Protein AF-A0A4Y7ITR0-F1 (afdb_monomer_lite)

pLDDT: mean 83.3, std 15.05, range [38.78, 97.69]

InterPro domains:
  IPR006941 Ribonuclease CAF1 [PF04857] (6-157)
  IPR012337 Ribonuclease H-like superfamily [SSF53098] (11-168)
  IPR036397 Ribonuclease H superfamily [G3DSA:3.30.420.10] (3-196)
  IPR051181 CAF1 family poly(A)-specific ribonucleases [PTHR15092] (6-198)

Radius of gyration: 20.53 Å; chains: 1; bounding box: 55×39×69 Å

Structure (mmCIF, N/CA/C/O backbone):
data_AF-A0A4Y7ITR0-F1
#
_entry.id   AF-A0A4Y7ITR0-F1
#
loop_
_atom_site.group_PDB
_atom_site.id
_atom_site.type_symbol
_atom_site.label_atom_id
_atom_site.label_alt_id
_atom_site.label_comp_id
_atom_site.label_asym_id
_atom_site.label_entity_id
_atom_site.label_seq_id
_atom_site.pdbx_PDB_ins_code
_atom_site.Cartn_x
_atom_site.Cartn_y
_atom_site.Cartn_z
_atom_site.occupancy
_atom_site.B_iso_or_equiv
_atom_site.auth_seq_id
_atom_site.auth_comp_id
_atom_site.auth_asym_id
_atom_site.auth_atom_id
_atom_site.pdbx_PDB_model_num
ATOM 1 N N . MET A 1 1 ? -38.186 -0.505 36.484 1.00 60.34 1 MET A N 1
ATOM 2 C CA . MET A 1 1 ? -36.790 -0.061 36.726 1.00 60.34 1 MET A CA 1
ATOM 3 C C . MET A 1 1 ? -35.783 -0.808 35.841 1.00 60.34 1 MET A C 1
ATOM 5 O O . MET A 1 1 ? -35.024 -0.139 35.158 1.00 60.34 1 MET A O 1
ATOM 9 N N . LYS A 1 2 ? -35.812 -2.153 35.760 1.00 63.75 2 LYS A N 1
ATOM 10 C CA . LYS A 1 2 ? -34.962 -2.930 34.824 1.00 63.75 2 LYS A CA 1
ATOM 11 C C . LYS A 1 2 ? -35.233 -2.657 33.334 1.00 63.75 2 LYS A C 1
ATOM 13 O O . LYS A 1 2 ? -34.286 -2.525 32.575 1.00 63.75 2 LYS A O 1
ATOM 18 N N . GLU A 1 3 ? -36.496 -2.530 32.924 1.00 65.62 3 GLU A N 1
ATOM 19 C CA . GLU A 1 3 ? -36.852 -2.270 31.513 1.00 65.62 3 GLU A CA 1
ATOM 20 C C . GLU A 1 3 ? -36.369 -0.898 31.028 1.00 65.62 3 GLU A C 1
ATOM 22 O O . GLU A 1 3 ? -35.681 -0.823 30.020 1.00 65.62 3 GLU A O 1
ATOM 27 N N . VAL A 1 4 ? -36.582 0.157 31.821 1.00 70.50 4 VAL A N 1
ATOM 28 C CA . VAL A 1 4 ? -36.069 1.511 31.531 1.00 70.50 4 VAL A CA 1
ATOM 29 C C . VAL A 1 4 ? -34.538 1.523 31.408 1.00 70.50 4 VAL A C 1
ATOM 31 O O . VAL A 1 4 ? -33.996 2.169 30.519 1.00 70.50 4 VAL A O 1
ATOM 34 N N . SER A 1 5 ? -33.827 0.771 32.258 1.00 77.50 5 SER A N 1
ATOM 35 C CA . SER A 1 5 ? -32.366 0.631 32.162 1.00 77.50 5 SER A CA 1
ATOM 36 C C . SER A 1 5 ? -31.929 -0.090 30.882 1.00 77.50 5 SER A C 1
ATOM 38 O O . SER A 1 5 ? -30.917 0.278 30.290 1.00 77.50 5 SER A O 1
ATOM 40 N N . ASN A 1 6 ? -32.683 -1.101 30.439 1.00 79.81 6 ASN A N 1
ATOM 41 C CA . ASN A 1 6 ? -32.402 -1.831 29.203 1.00 79.81 6 ASN A CA 1
ATOM 42 C C . ASN A 1 6 ? -32.679 -0.982 27.955 1.00 79.81 6 ASN A C 1
ATOM 44 O O . ASN A 1 6 ? -31.926 -1.061 26.987 1.00 79.81 6 ASN A O 1
ATOM 48 N N . ASP A 1 7 ? -33.728 -0.162 27.975 1.00 82.00 7 ASP A N 1
ATOM 49 C CA . ASP A 1 7 ? -34.068 0.713 26.853 1.00 82.00 7 ASP A CA 1
ATOM 50 C C . ASP A 1 7 ? -33.055 1.857 26.701 1.00 82.00 7 ASP A C 1
ATOM 52 O O . ASP A 1 7 ? -32.599 2.123 25.588 1.00 82.00 7 ASP A O 1
ATOM 56 N N . LEU A 1 8 ? -32.591 2.441 27.813 1.00 85.62 8 LEU A N 1
ATOM 57 C CA . LEU A 1 8 ? -31.491 3.414 27.810 1.00 85.62 8 LEU A CA 1
ATOM 58 C C . LEU A 1 8 ? -30.188 2.813 27.261 1.00 85.62 8 LEU A C 1
ATOM 60 O O . LEU A 1 8 ? -29.484 3.464 26.487 1.00 85.62 8 LEU A O 1
ATOM 64 N N . HIS A 1 9 ? -29.874 1.562 27.617 1.00 85.06 9 HIS A N 1
ATOM 65 C CA . HIS A 1 9 ? -28.714 0.859 27.064 1.00 85.06 9 HIS A CA 1
ATOM 66 C C . HIS A 1 9 ? -28.830 0.646 25.552 1.00 85.06 9 HIS A C 1
ATOM 68 O O . HIS A 1 9 ? -27.881 0.940 24.826 1.00 85.06 9 HIS A O 1
ATOM 74 N N . LYS A 1 10 ? -29.992 0.206 25.057 1.00 88.50 10 LYS A N 1
ATOM 75 C CA . LYS A 1 10 ? -30.224 0.035 23.613 1.00 88.50 10 LYS A CA 1
ATOM 76 C C . LYS A 1 10 ? -30.105 1.351 22.851 1.00 88.50 10 LYS A C 1
ATOM 78 O O . LYS A 1 10 ? -29.524 1.378 21.767 1.00 88.50 10 LYS A O 1
ATOM 83 N N . GLU A 1 11 ? -30.633 2.442 23.399 1.00 90.00 11 GLU A N 1
ATOM 84 C CA . GLU A 1 11 ? -30.533 3.761 22.774 1.00 90.00 11 GLU A CA 1
ATOM 85 C C . GLU A 1 11 ? -29.077 4.248 22.716 1.00 90.00 11 GLU A C 1
ATOM 87 O O . GLU A 1 11 ? -28.624 4.741 21.678 1.00 90.00 11 GLU A O 1
ATOM 92 N N . ALA A 1 12 ? -28.314 4.058 23.797 1.00 88.44 12 ALA A N 1
ATOM 93 C CA . ALA A 1 12 ? -26.890 4.380 23.834 1.00 88.44 12 ALA A CA 1
ATOM 94 C C . ALA A 1 12 ? -26.087 3.556 22.813 1.00 88.44 12 ALA A C 1
ATOM 96 O O . ALA A 1 12 ? -25.266 4.114 22.085 1.00 88.44 12 ALA A O 1
ATOM 97 N N . GLU A 1 13 ? -26.363 2.254 22.691 1.00 87.75 13 GLU A N 1
ATOM 98 C CA . GLU A 1 13 ? -25.738 1.402 21.675 1.00 87.75 13 GLU A CA 1
ATOM 99 C C . GLU A 1 13 ? -26.074 1.845 20.249 1.00 87.75 13 GLU A C 1
ATOM 101 O O . GLU A 1 13 ? -25.193 1.853 19.387 1.00 87.75 13 GLU A O 1
ATOM 106 N N . MET A 1 14 ? -27.325 2.227 19.975 1.00 86.94 14 MET A N 1
ATOM 107 C CA . MET A 1 14 ? -27.719 2.734 18.657 1.00 86.94 14 MET A CA 1
ATOM 108 C C . MET A 1 14 ? -27.001 4.040 18.319 1.00 86.94 14 MET A C 1
ATOM 110 O O . MET A 1 14 ? -26.483 4.174 17.208 1.00 86.94 14 MET A O 1
ATOM 114 N N . LYS A 1 15 ? -26.911 4.976 19.273 1.00 90.12 15 LYS A N 1
ATOM 115 C CA . LYS A 1 15 ? -26.171 6.236 19.098 1.00 90.12 15 LYS A CA 1
ATOM 116 C C . LYS A 1 15 ? -24.684 5.987 18.866 1.00 90.12 15 LYS A C 1
ATOM 118 O O . LYS A 1 15 ? -24.114 6.574 17.950 1.00 90.12 15 LYS A O 1
ATOM 123 N N . LEU A 1 16 ? -24.073 5.081 19.631 1.00 87.50 16 LEU A N 1
ATOM 124 C CA . LEU A 1 16 ? -22.670 4.707 19.457 1.00 87.50 16 LEU A CA 1
ATOM 125 C C . LEU A 1 16 ? -22.426 4.092 18.077 1.00 87.50 16 LEU A C 1
ATOM 127 O O . LEU A 1 16 ? -21.517 4.516 17.364 1.00 87.50 16 LEU A O 1
ATOM 131 N N . LYS A 1 17 ? -23.277 3.141 17.671 1.00 85.12 17 LYS A N 1
ATOM 132 C CA . LYS A 1 17 ? -23.230 2.530 16.341 1.00 85.12 17 LYS A CA 1
ATOM 133 C C . LYS A 1 17 ? -23.340 3.607 15.266 1.00 85.12 17 LYS A C 1
ATOM 135 O O . LYS A 1 17 ? -22.525 3.604 14.346 1.00 85.12 17 LYS A O 1
ATOM 140 N N . ALA A 1 18 ? -24.314 4.508 15.351 1.00 86.50 18 ALA A N 1
ATOM 141 C CA . ALA A 1 18 ? -24.482 5.584 14.375 1.00 86.50 18 ALA A CA 1
A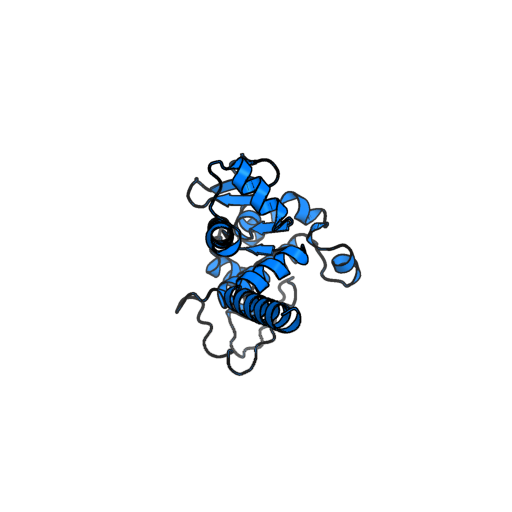TOM 142 C C . ALA A 1 18 ? -23.247 6.501 14.308 1.00 86.50 18 ALA A C 1
ATOM 144 O O . ALA A 1 18 ? -22.802 6.844 13.214 1.00 86.50 18 ALA A O 1
ATOM 145 N N . ALA A 1 19 ? -22.646 6.821 15.457 1.00 90.31 19 ALA A N 1
ATOM 146 C CA . ALA A 1 19 ? -21.469 7.680 15.552 1.00 90.31 19 ALA A CA 1
ATOM 147 C C . ALA A 1 19 ? -20.182 7.047 14.990 1.00 90.31 19 ALA A C 1
ATOM 149 O O . ALA A 1 19 ? -19.282 7.778 14.588 1.00 90.31 19 ALA A O 1
ATOM 150 N N . THR A 1 20 ? -20.079 5.712 14.920 1.00 89.81 20 THR A N 1
ATOM 151 C CA . THR A 1 20 ? -18.891 5.036 14.362 1.00 89.81 20 THR A CA 1
ATOM 152 C C . THR A 1 20 ? -18.646 5.417 12.894 1.00 89.81 20 THR A C 1
ATOM 154 O O . THR A 1 20 ? -17.501 5.555 12.470 1.00 89.81 20 THR A O 1
ATOM 157 N N . GLY A 1 21 ? -19.710 5.603 12.104 1.00 92.38 21 GLY A N 1
ATOM 158 C CA . GLY A 1 21 ? -19.608 6.050 10.711 1.00 92.38 21 GLY A CA 1
ATOM 159 C C . GLY A 1 21 ? -18.643 5.209 9.861 1.00 92.38 21 GLY A C 1
ATOM 160 O O . GLY A 1 21 ? -18.705 3.977 9.861 1.00 92.38 21 GLY A O 1
ATOM 161 N N . PHE A 1 22 ? -17.736 5.883 9.145 1.00 93.38 22 PHE A N 1
ATOM 162 C CA . PHE A 1 22 ? -16.777 5.256 8.225 1.00 93.38 22 PHE A CA 1
ATOM 163 C C . PHE A 1 22 ? -15.741 4.358 8.916 1.00 93.38 22 PHE A C 1
ATOM 165 O O . PHE A 1 22 ? -15.198 3.457 8.280 1.00 93.38 22 PHE A O 1
ATOM 172 N N . ARG A 1 23 ? -15.507 4.520 10.229 1.00 94.75 23 ARG A N 1
ATOM 173 C CA . ARG A 1 23 ? -14.582 3.659 10.986 1.00 94.75 23 ARG A CA 1
ATOM 174 C C . ARG A 1 23 ? -14.931 2.173 10.847 1.00 94.75 23 ARG A C 1
ATOM 176 O O . ARG A 1 23 ? -14.026 1.352 10.808 1.00 94.75 23 ARG A O 1
ATOM 183 N N . ARG A 1 24 ? -16.210 1.835 10.657 1.00 94.44 24 ARG A N 1
ATOM 184 C CA . ARG A 1 24 ? -16.655 0.455 10.399 1.00 94.44 24 ARG A CA 1
ATOM 185 C C . ARG A 1 24 ? -15.976 -0.182 9.182 1.00 94.44 24 ARG A C 1
ATOM 187 O O . ARG A 1 24 ? -15.713 -1.376 9.201 1.00 94.44 24 ARG A O 1
ATOM 194 N N . VAL A 1 25 ? -15.695 0.599 8.136 1.00 95.06 25 VAL A N 1
ATOM 195 C CA . VAL A 1 25 ? -14.981 0.119 6.940 1.00 95.06 25 VAL A CA 1
ATOM 196 C C . VAL A 1 25 ? -13.528 -0.192 7.286 1.00 95.06 25 VAL A C 1
ATOM 198 O O . VAL A 1 25 ? -13.013 -1.228 6.888 1.00 95.06 25 VAL A O 1
ATOM 201 N N . ILE A 1 26 ? -12.889 0.668 8.079 1.00 96.19 26 ILE A N 1
ATOM 202 C CA . ILE A 1 26 ? -11.516 0.464 8.558 1.00 96.19 26 ILE A CA 1
ATOM 203 C C . ILE A 1 26 ? -11.428 -0.770 9.462 1.00 96.19 26 ILE A C 1
ATOM 205 O O . ILE A 1 26 ? -10.511 -1.571 9.307 1.00 96.19 26 ILE A O 1
ATOM 209 N N . ASP A 1 27 ? -12.400 -0.959 10.358 1.00 95.44 27 ASP A N 1
ATOM 210 C CA . ASP A 1 27 ? -12.474 -2.147 11.213 1.00 95.44 27 ASP A CA 1
ATOM 211 C C . ASP A 1 27 ? -12.661 -3.425 10.391 1.00 95.44 27 ASP A C 1
ATOM 213 O O . ASP A 1 27 ? -12.019 -4.430 10.684 1.00 95.44 27 ASP A O 1
ATOM 217 N N . LEU A 1 28 ? -13.481 -3.379 9.334 1.00 96.00 28 LEU A N 1
ATOM 218 C CA . LEU A 1 28 ? -13.660 -4.507 8.421 1.00 96.00 28 LEU A CA 1
ATOM 219 C C . LEU A 1 28 ? -12.363 -4.829 7.666 1.00 96.00 28 LEU A C 1
ATOM 221 O O . LEU A 1 28 ? -11.934 -5.980 7.662 1.00 96.00 28 LEU A O 1
ATOM 225 N N . LEU A 1 29 ? -11.713 -3.820 7.073 1.00 94.94 29 LEU A N 1
ATOM 226 C CA . LEU A 1 29 ? -10.430 -3.987 6.379 1.00 94.94 29 LEU A CA 1
ATOM 227 C C . LEU A 1 29 ? -9.365 -4.581 7.306 1.00 94.94 29 LEU A C 1
ATOM 229 O O . LEU A 1 29 ? -8.642 -5.490 6.904 1.00 94.94 29 LEU A O 1
ATOM 233 N N . SER A 1 30 ? -9.315 -4.096 8.549 1.00 95.31 30 SER A N 1
ATOM 234 C CA . SER A 1 30 ? -8.464 -4.652 9.595 1.00 95.31 30 SER A CA 1
ATOM 235 C C . SER A 1 30 ? -8.826 -6.114 9.865 1.00 95.31 30 SER A C 1
ATOM 237 O O . SER A 1 30 ? -7.974 -6.977 9.728 1.00 95.31 30 SER A O 1
ATOM 239 N N . SER A 1 31 ? -10.087 -6.459 10.137 1.00 95.62 31 SER A N 1
ATOM 240 C CA . SER A 1 31 ? -10.460 -7.844 10.476 1.00 95.62 31 SER A CA 1
ATOM 241 C C . SER A 1 31 ? -10.196 -8.870 9.369 1.00 95.62 31 SER A C 1
ATOM 243 O O . SER A 1 31 ? -9.932 -10.030 9.667 1.00 95.62 31 SER A O 1
ATOM 245 N N . GLU A 1 32 ? -10.247 -8.449 8.103 1.00 93.12 32 GLU A N 1
ATOM 246 C CA . GLU A 1 32 ? -10.040 -9.337 6.956 1.00 93.12 32 GLU A CA 1
ATOM 247 C C . GLU A 1 32 ? -8.565 -9.686 6.730 1.00 93.12 32 GLU A C 1
ATOM 249 O O . GLU A 1 32 ? -8.282 -10.670 6.051 1.00 93.12 32 GLU A O 1
ATOM 254 N N . GLN A 1 33 ? -7.634 -8.882 7.266 1.00 91.25 33 GLN A N 1
ATOM 255 C CA . GLN A 1 33 ? -6.182 -9.099 7.170 1.00 91.25 33 GLN A CA 1
ATOM 256 C C . GLN A 1 33 ? -5.717 -9.396 5.726 1.00 91.25 33 GLN A C 1
ATOM 258 O O . GLN A 1 33 ? -4.805 -10.186 5.488 1.00 91.25 33 GLN A O 1
ATOM 263 N N . LYS A 1 34 ? -6.367 -8.771 4.736 1.00 91.44 34 LYS A N 1
ATOM 264 C CA . LYS A 1 34 ? -6.028 -8.898 3.313 1.00 91.44 34 LYS A CA 1
ATOM 265 C C . LYS A 1 34 ? -4.903 -7.938 2.942 1.00 91.44 34 LYS A C 1
ATOM 267 O O . LYS A 1 34 ? -4.719 -6.903 3.577 1.00 91.44 34 LYS A O 1
ATOM 272 N N . LEU A 1 35 ? -4.185 -8.274 1.871 1.00 94.31 35 LEU A N 1
ATOM 273 C CA . LEU A 1 35 ? -3.167 -7.403 1.294 1.00 94.31 35 LEU A CA 1
ATOM 274 C C . LEU A 1 35 ? -3.785 -6.066 0.863 1.00 94.31 35 LEU A C 1
ATOM 276 O O . LEU A 1 35 ? -4.664 -6.034 0.001 1.00 94.31 35 LEU A O 1
ATOM 280 N N . LEU A 1 36 ? -3.287 -4.973 1.436 1.00 96.25 36 LEU A N 1
ATOM 281 C CA . LEU A 1 36 ? -3.586 -3.616 0.998 1.00 96.25 36 LEU A CA 1
ATOM 282 C C . LEU A 1 36 ? -2.534 -3.150 -0.000 1.00 96.25 36 LEU A C 1
ATOM 284 O O . LEU A 1 36 ? -1.338 -3.353 0.195 1.00 96.25 36 LEU A O 1
ATOM 288 N N . VAL A 1 37 ? -2.984 -2.501 -1.067 1.00 97.50 37 VAL A N 1
ATOM 289 C CA . VAL A 1 37 ? -2.113 -1.998 -2.128 1.00 97.50 37 VAL A CA 1
ATOM 290 C C . VAL A 1 37 ? -2.271 -0.487 -2.203 1.00 97.50 37 VAL A C 1
ATOM 292 O O . VAL A 1 37 ? -3.381 0.016 -2.369 1.00 97.50 37 VAL A O 1
ATOM 295 N N . GLY A 1 38 ? -1.157 0.225 -2.081 1.00 97.69 38 GLY A N 1
ATOM 296 C CA . GLY A 1 38 ? -1.074 1.674 -2.191 1.00 97.69 38 GLY A CA 1
ATOM 297 C C . GLY A 1 38 ? -0.032 2.109 -3.218 1.00 97.69 38 GLY A C 1
ATOM 298 O O . GLY A 1 38 ? 0.698 1.297 -3.790 1.00 97.69 38 GLY A O 1
ATOM 299 N N . HIS A 1 39 ? 0.042 3.409 -3.471 1.00 97.31 39 HIS A N 1
ATOM 300 C CA . HIS A 1 39 ? 1.083 4.014 -4.293 1.00 97.31 39 HIS A CA 1
ATOM 301 C C . HIS A 1 39 ? 1.618 5.238 -3.565 1.00 97.31 39 HIS A C 1
ATOM 303 O O . HIS A 1 39 ? 0.897 6.224 -3.448 1.00 97.31 39 HIS A O 1
ATOM 309 N N . ASN A 1 40 ? 2.869 5.191 -3.094 1.00 96.00 40 ASN A N 1
ATOM 310 C CA . ASN A 1 40 ? 3.444 6.229 -2.235 1.00 96.00 40 ASN A CA 1
ATOM 311 C C . ASN A 1 40 ? 2.607 6.457 -0.964 1.00 96.00 40 ASN A C 1
ATOM 313 O O . ASN A 1 40 ? 2.297 7.591 -0.596 1.00 96.00 40 ASN A O 1
ATOM 317 N N . SER A 1 41 ? 2.187 5.366 -0.324 1.00 95.69 41 SER A N 1
ATOM 318 C CA . SER A 1 41 ? 1.036 5.371 0.585 1.00 95.69 41 SER A CA 1
ATOM 319 C C . SER A 1 41 ? 1.383 5.596 2.056 1.00 95.69 41 SER A C 1
ATOM 321 O O . SER A 1 41 ? 0.536 5.393 2.923 1.00 95.69 41 SER A O 1
ATOM 323 N N . PHE A 1 42 ? 2.606 6.022 2.391 1.00 94.75 42 PHE A N 1
ATOM 324 C CA . PHE A 1 42 ? 2.973 6.287 3.788 1.00 94.75 42 PHE A CA 1
ATOM 325 C C . PHE A 1 42 ? 2.053 7.324 4.447 1.00 94.75 42 PHE A C 1
ATOM 327 O O . PHE A 1 42 ? 1.577 7.124 5.570 1.00 94.75 42 PHE A O 1
ATOM 334 N N . LEU A 1 43 ? 1.787 8.435 3.754 1.00 94.25 43 LEU A N 1
ATOM 335 C CA . LEU A 1 43 ? 0.928 9.493 4.286 1.00 94.25 43 LEU A CA 1
ATOM 336 C C . LEU A 1 43 ? -0.533 9.047 4.359 1.00 94.25 43 LEU A C 1
ATOM 338 O O . LEU A 1 43 ? -1.207 9.390 5.329 1.00 94.25 43 LEU A O 1
ATOM 342 N N . ASP A 1 44 ? -0.996 8.228 3.412 1.00 95.44 44 ASP A N 1
ATOM 343 C CA . ASP A 1 44 ? -2.335 7.636 3.463 1.00 95.44 44 ASP A CA 1
ATOM 344 C C . ASP A 1 44 ? -2.496 6.786 4.726 1.00 95.44 44 ASP A C 1
ATOM 346 O O . ASP A 1 44 ? -3.441 6.984 5.490 1.00 95.44 44 ASP A O 1
ATOM 350 N N . MET A 1 45 ? -1.525 5.912 5.014 1.00 95.62 45 MET A N 1
ATOM 351 C CA . MET A 1 45 ? -1.529 5.085 6.225 1.00 95.62 45 MET A CA 1
ATOM 352 C C . MET A 1 45 ? -1.489 5.934 7.497 1.00 95.62 45 MET A C 1
ATOM 354 O O . MET A 1 45 ? -2.248 5.684 8.436 1.00 95.62 45 MET A O 1
ATOM 358 N N . THR A 1 46 ? -0.669 6.987 7.506 1.00 95.38 46 THR A N 1
ATOM 359 C CA . THR A 1 46 ? -0.553 7.908 8.648 1.00 95.38 46 THR A CA 1
ATOM 360 C C . THR A 1 46 ? -1.872 8.632 8.904 1.00 95.38 46 THR A C 1
ATOM 362 O O . THR A 1 46 ? -2.338 8.738 10.044 1.00 95.38 46 THR A O 1
ATOM 365 N N . HIS A 1 47 ? -2.527 9.103 7.843 1.00 95.81 47 HIS A N 1
ATOM 366 C CA . HIS A 1 47 ? -3.815 9.770 7.951 1.00 95.81 47 HIS A CA 1
ATOM 367 C C . HIS A 1 47 ? -4.926 8.811 8.369 1.00 95.81 47 HIS A C 1
ATOM 369 O O . HIS A 1 47 ? -5.656 9.141 9.306 1.00 95.81 47 HIS A O 1
ATOM 375 N N . ILE A 1 48 ? -5.018 7.620 7.767 1.00 96.00 48 ILE A N 1
ATOM 376 C CA . ILE A 1 48 ? -5.973 6.576 8.169 1.00 96.00 48 ILE A CA 1
ATOM 377 C C . ILE A 1 48 ? -5.817 6.273 9.659 1.00 96.00 48 ILE A C 1
ATOM 379 O O . ILE A 1 48 ? -6.810 6.253 10.391 1.00 96.00 48 ILE A O 1
ATOM 383 N N . TYR A 1 49 ? -4.578 6.124 10.130 1.00 96.31 49 TYR A N 1
ATOM 384 C CA . TYR A 1 49 ? -4.301 5.906 11.540 1.00 96.31 49 TYR A CA 1
ATOM 385 C C . TYR A 1 49 ? -4.825 7.053 12.404 1.00 96.31 49 TYR A C 1
ATOM 387 O O . TYR A 1 49 ? -5.662 6.828 13.277 1.00 96.31 49 TYR A O 1
ATOM 395 N N . SER A 1 50 ? -4.399 8.286 12.116 1.00 97.00 50 SER A N 1
ATOM 396 C CA . SER A 1 50 ? -4.745 9.468 12.918 1.00 97.00 50 SER A CA 1
ATOM 397 C C . SER A 1 50 ? -6.250 9.758 12.989 1.00 97.00 50 SER A C 1
ATOM 399 O O . SER A 1 50 ? -6.733 10.332 13.964 1.00 97.00 50 SER A O 1
ATOM 401 N N . LYS A 1 51 ? -6.994 9.411 11.930 1.00 95.75 51 LYS A N 1
ATOM 402 C CA . LYS A 1 51 ? -8.420 9.730 11.791 1.00 95.75 51 LYS A CA 1
ATOM 403 C C . LYS A 1 51 ? -9.322 8.625 12.292 1.00 95.75 51 LYS A C 1
ATOM 405 O O . LYS A 1 51 ? -10.398 8.920 12.809 1.00 95.75 51 LYS A O 1
ATOM 410 N N . PHE A 1 52 ? -8.909 7.376 12.111 1.00 95.69 52 PHE A N 1
ATOM 411 C CA . PHE A 1 52 ? -9.774 6.245 12.387 1.00 95.69 52 PHE A CA 1
ATOM 412 C C . PHE A 1 52 ? -9.259 5.398 13.530 1.00 95.69 52 PHE A C 1
ATOM 414 O O . PHE A 1 52 ? -10.084 4.968 14.313 1.00 95.69 52 PHE A O 1
ATOM 421 N N . ILE A 1 53 ? -7.958 5.187 13.693 1.00 93.69 53 ILE A N 1
ATOM 422 C CA . ILE A 1 53 ? -7.426 4.228 14.671 1.00 93.69 53 ILE A CA 1
ATOM 423 C C . ILE A 1 53 ? -7.215 4.894 16.035 1.00 93.69 53 ILE A C 1
ATOM 425 O O . ILE A 1 53 ? -7.744 4.416 17.039 1.00 93.69 53 ILE A O 1
ATOM 429 N N . GLY A 1 54 ? -6.490 6.013 16.068 1.00 94.12 54 GLY A N 1
ATOM 430 C CA . GLY A 1 54 ? -6.164 6.739 17.293 1.00 94.12 54 GLY A CA 1
ATOM 431 C C . GLY A 1 54 ? -5.173 7.882 17.053 1.00 94.12 54 GLY A C 1
ATOM 432 O O . GLY A 1 54 ? -4.754 8.102 15.917 1.00 94.12 54 GLY A O 1
ATOM 433 N N . PRO A 1 55 ? -4.779 8.628 18.100 1.00 96.12 55 PRO A N 1
ATOM 434 C CA . PRO A 1 55 ? -3.742 9.651 17.976 1.00 96.12 55 PRO A CA 1
ATOM 435 C C . PRO A 1 55 ? -2.418 9.022 17.528 1.00 96.12 55 PRO A C 1
ATOM 437 O O . PRO A 1 55 ? -2.086 7.919 17.964 1.00 96.12 55 PRO A O 1
ATOM 440 N N . LEU A 1 56 ? -1.666 9.723 16.673 1.00 95.25 56 LEU A N 1
ATOM 441 C CA . LEU A 1 56 ? -0.350 9.256 16.232 1.00 95.25 56 LEU A CA 1
ATOM 442 C C . LEU A 1 56 ? 0.556 9.015 17.452 1.00 95.25 56 LEU A C 1
ATOM 444 O O . LEU A 1 56 ? 0.648 9.907 18.302 1.00 95.25 56 LEU A O 1
ATOM 448 N N . PRO A 1 57 ? 1.201 7.841 17.558 1.00 95.06 57 PRO A N 1
ATOM 449 C CA . PRO A 1 57 ? 2.118 7.568 18.653 1.00 95.06 57 PRO A CA 1
ATOM 450 C C . PRO A 1 57 ? 3.309 8.539 18.668 1.00 95.06 57 PRO A C 1
ATOM 452 O O . PRO A 1 57 ? 3.691 9.062 17.619 1.00 95.06 57 PRO A O 1
ATOM 455 N N . PRO A 1 58 ? 3.906 8.792 19.845 1.00 93.19 58 PRO A N 1
ATOM 456 C CA . PRO A 1 58 ? 5.025 9.720 20.002 1.00 93.19 58 PRO A CA 1
ATOM 457 C C . PRO A 1 58 ? 6.317 9.255 19.319 1.00 93.19 58 PRO A C 1
ATOM 459 O O . PRO A 1 58 ? 7.193 10.081 19.069 1.00 93.19 58 PRO A O 1
ATOM 462 N N . THR A 1 59 ? 6.459 7.956 19.040 1.00 92.75 59 THR A N 1
ATOM 463 C CA . THR A 1 59 ? 7.650 7.375 18.409 1.00 92.75 59 THR A CA 1
ATOM 464 C C . THR A 1 59 ? 7.296 6.641 17.119 1.00 92.75 59 THR A C 1
ATOM 466 O O . THR A 1 59 ? 6.184 6.129 16.949 1.00 92.75 59 THR A O 1
ATOM 469 N N . ILE A 1 60 ? 8.265 6.576 16.202 1.00 89.06 60 ILE A N 1
ATOM 470 C CA . ILE A 1 60 ? 8.104 5.865 14.932 1.00 89.06 60 ILE A CA 1
ATOM 471 C C . ILE A 1 60 ? 7.907 4.359 15.151 1.00 89.06 60 ILE A C 1
ATOM 473 O O . ILE A 1 60 ? 7.047 3.764 14.510 1.00 89.06 60 ILE A O 1
ATOM 477 N N . ASP A 1 61 ? 8.606 3.765 16.120 1.00 90.69 61 ASP A N 1
ATOM 478 C CA . ASP A 1 61 ? 8.507 2.337 16.439 1.00 90.69 61 ASP A CA 1
ATOM 479 C C . ASP A 1 61 ? 7.112 1.955 16.947 1.00 90.69 61 ASP A C 1
ATOM 481 O O . ASP A 1 61 ? 6.555 0.922 16.563 1.00 90.69 61 ASP A O 1
ATOM 485 N N . GLU A 1 62 ? 6.508 2.806 17.784 1.00 93.31 62 GLU A N 1
ATOM 486 C CA . GLU A 1 62 ? 5.138 2.609 18.260 1.00 93.31 62 GLU A CA 1
ATOM 487 C C . GLU A 1 62 ? 4.121 2.803 17.137 1.00 93.31 62 GLU A C 1
ATOM 489 O O . GLU A 1 62 ? 3.166 2.025 17.040 1.00 93.31 62 GLU A O 1
ATOM 494 N N . TYR A 1 63 ? 4.322 3.807 16.275 1.00 93.62 63 TYR A N 1
ATOM 495 C CA . TYR A 1 63 ? 3.493 4.014 15.089 1.00 93.62 63 TYR A CA 1
ATOM 496 C C . TYR A 1 63 ? 3.519 2.782 14.186 1.00 93.62 63 TYR A C 1
ATOM 498 O O . TYR A 1 63 ? 2.469 2.219 13.880 1.00 93.62 63 TYR A O 1
ATOM 506 N N . ILE A 1 64 ? 4.712 2.307 13.844 1.00 92.81 64 ILE A N 1
ATOM 507 C CA . ILE A 1 64 ? 4.932 1.142 12.993 1.00 92.81 64 ILE A CA 1
ATOM 508 C C . ILE A 1 64 ? 4.303 -0.112 13.589 1.00 92.81 64 ILE A C 1
ATOM 510 O O . ILE A 1 64 ? 3.499 -0.774 12.933 1.00 92.81 64 ILE A O 1
ATOM 514 N N . SER A 1 65 ? 4.592 -0.391 14.861 1.00 91.88 65 SER A N 1
ATOM 515 C CA . SER A 1 65 ? 4.028 -1.540 15.570 1.00 91.88 65 SER A CA 1
ATOM 516 C C . SER A 1 65 ? 2.501 -1.499 15.603 1.00 91.88 65 SER A C 1
ATOM 518 O O . SER A 1 65 ? 1.847 -2.541 15.577 1.00 91.88 65 SER A O 1
ATOM 520 N N . SER A 1 66 ? 1.912 -0.306 15.680 1.00 94.19 66 SER A N 1
ATOM 521 C CA . SER A 1 66 ? 0.460 -0.133 15.727 1.00 94.19 66 SER A CA 1
ATOM 522 C C . SER A 1 66 ? -0.176 -0.248 14.342 1.00 94.19 66 SER A C 1
ATOM 524 O O . SER A 1 66 ? -1.215 -0.892 14.213 1.00 94.19 66 SER A O 1
ATOM 526 N N . VAL A 1 67 ? 0.454 0.297 13.297 1.00 94.81 67 VAL A N 1
ATOM 527 C CA . VAL A 1 67 ? 0.013 0.115 11.905 1.00 94.81 67 VAL A CA 1
ATOM 528 C C . VAL A 1 67 ? 0.082 -1.355 11.511 1.00 94.81 67 VAL A C 1
ATOM 530 O O . VAL A 1 67 ? -0.905 -1.879 11.005 1.00 94.81 67 VAL A O 1
ATOM 533 N N . HIS A 1 68 ? 1.190 -2.041 11.802 1.00 93.50 68 HIS A N 1
ATOM 534 C CA . HIS A 1 68 ? 1.384 -3.445 11.438 1.00 93.50 68 HIS A CA 1
ATOM 535 C C . HIS A 1 68 ? 0.355 -4.378 12.096 1.00 93.50 68 HIS A C 1
ATOM 537 O O . HIS A 1 68 ? -0.078 -5.352 11.488 1.00 93.50 68 HIS A O 1
ATOM 543 N N . LYS A 1 69 ? -0.108 -4.055 13.312 1.00 92.50 69 LYS A N 1
ATOM 544 C CA . LYS A 1 69 ? -1.197 -4.793 13.981 1.00 92.50 69 LYS A CA 1
ATOM 545 C C . LYS A 1 69 ? -2.545 -4.645 13.281 1.00 92.50 69 LYS A C 1
ATOM 547 O O . LYS A 1 69 ? -3.351 -5.567 13.323 1.00 92.50 69 LYS A O 1
ATOM 552 N N . VAL A 1 70 ? -2.821 -3.476 12.705 1.00 94.50 70 VAL A N 1
ATOM 553 C CA . VAL A 1 70 ? -4.105 -3.198 12.045 1.00 94.50 70 VAL A CA 1
ATOM 554 C C . VAL A 1 70 ? -4.078 -3.670 10.594 1.00 94.50 70 VAL A C 1
ATOM 556 O O . VAL A 1 70 ? -5.051 -4.233 10.106 1.00 94.50 70 VAL A O 1
ATOM 559 N N . PHE A 1 71 ? -2.949 -3.487 9.917 1.00 95.56 71 PHE A N 1
ATOM 560 C CA . PHE A 1 71 ? -2.751 -3.827 8.517 1.00 95.56 71 PHE A CA 1
ATOM 561 C C . PHE A 1 71 ? -1.432 -4.597 8.368 1.00 95.56 71 PHE A C 1
ATOM 563 O O . PHE A 1 71 ? -0.378 -3.991 8.161 1.00 95.56 71 PHE A O 1
ATOM 570 N N . PRO A 1 72 ? -1.466 -5.935 8.493 1.00 94.19 72 PRO A N 1
ATOM 571 C CA . PRO A 1 72 ? -0.259 -6.762 8.519 1.00 94.19 72 PRO A CA 1
ATOM 572 C C . PRO A 1 72 ? 0.408 -6.917 7.153 1.00 94.19 72 PRO A C 1
ATOM 574 O O . PRO A 1 72 ? 1.560 -7.343 7.099 1.00 94.19 72 PRO A O 1
ATOM 577 N N . TYR A 1 73 ? -0.300 -6.614 6.062 1.00 95.75 73 TYR A N 1
ATOM 578 C CA . TYR A 1 73 ? 0.179 -6.809 4.699 1.00 95.75 73 TYR A CA 1
ATOM 579 C C . TYR A 1 73 ? -0.125 -5.573 3.858 1.00 95.75 73 TYR A C 1
ATOM 581 O O . TYR A 1 73 ? -1.266 -5.353 3.449 1.00 95.75 73 TYR A O 1
ATOM 589 N N . ILE A 1 74 ? 0.904 -4.774 3.585 1.00 96.62 74 ILE A N 1
ATOM 590 C CA . ILE A 1 74 ? 0.811 -3.587 2.733 1.00 96.62 74 ILE A CA 1
ATOM 591 C C . ILE A 1 74 ? 1.862 -3.680 1.629 1.00 96.62 74 ILE A C 1
ATOM 593 O O . ILE A 1 74 ? 3.012 -4.015 1.898 1.00 96.62 74 ILE A O 1
ATOM 597 N N . ILE A 1 75 ? 1.487 -3.357 0.396 1.00 96.81 75 ILE A N 1
ATOM 598 C CA . ILE A 1 75 ? 2.423 -3.143 -0.707 1.00 96.81 75 ILE A CA 1
ATOM 599 C C . ILE A 1 75 ? 2.312 -1.708 -1.197 1.00 96.81 75 ILE A C 1
ATOM 601 O O . ILE A 1 75 ? 1.229 -1.238 -1.544 1.00 96.81 75 ILE A O 1
ATOM 605 N N . ASP A 1 76 ? 3.461 -1.046 -1.286 1.00 97.31 76 ASP A N 1
ATOM 606 C CA . ASP A 1 76 ? 3.602 0.225 -1.977 1.00 97.31 76 ASP A CA 1
ATOM 607 C C . ASP A 1 76 ? 4.086 -0.023 -3.412 1.00 97.31 76 ASP A C 1
ATOM 609 O O . ASP A 1 76 ? 5.230 -0.410 -3.665 1.00 97.31 76 ASP A O 1
ATOM 613 N N . THR A 1 77 ? 3.206 0.203 -4.385 1.00 97.00 77 THR A N 1
ATOM 614 C CA . THR A 1 77 ? 3.541 0.039 -5.803 1.00 97.00 77 THR A CA 1
ATOM 615 C C . THR A 1 77 ? 4.641 0.994 -6.247 1.00 97.00 77 THR A C 1
ATOM 617 O O . THR A 1 77 ? 5.421 0.629 -7.119 1.00 97.00 77 THR A O 1
ATOM 620 N N . LYS A 1 78 ? 4.779 2.184 -5.647 1.00 95.62 78 LYS A N 1
ATOM 621 C CA . LYS A 1 78 ? 5.881 3.088 -5.988 1.00 95.62 78 LYS A CA 1
ATOM 622 C C . LYS A 1 78 ? 7.219 2.476 -5.596 1.00 95.62 78 LYS A C 1
ATOM 624 O O . LYS A 1 78 ? 8.157 2.538 -6.386 1.00 95.62 78 LYS A O 1
ATOM 629 N N . LEU A 1 79 ? 7.299 1.841 -4.429 1.00 94.56 79 LEU A N 1
ATOM 630 C CA . LEU A 1 79 ? 8.493 1.101 -4.034 1.00 94.56 79 LEU A CA 1
ATOM 631 C C . LEU A 1 79 ? 8.770 -0.048 -5.005 1.00 94.56 79 LEU A C 1
ATOM 633 O O . LEU A 1 79 ? 9.892 -0.208 -5.479 1.00 94.56 79 LEU A O 1
ATOM 637 N N . LEU A 1 80 ? 7.738 -0.824 -5.334 1.00 93.38 80 LEU A N 1
ATOM 638 C CA . LEU A 1 80 ? 7.863 -1.972 -6.226 1.00 93.38 80 LEU A CA 1
ATOM 639 C C . LEU A 1 80 ? 8.414 -1.575 -7.608 1.00 93.38 80 LEU A C 1
ATOM 641 O O . LEU A 1 80 ? 9.303 -2.239 -8.139 1.00 93.38 80 LEU A O 1
ATOM 645 N N . LEU A 1 81 ? 7.924 -0.460 -8.159 1.00 94.06 81 LEU A N 1
ATOM 646 C CA . LEU A 1 81 ? 8.376 0.096 -9.437 1.00 94.06 81 LEU A CA 1
ATOM 647 C C . LEU A 1 81 ? 9.831 0.583 -9.403 1.00 94.06 81 LEU A C 1
ATOM 649 O O . LEU A 1 81 ? 10.499 0.538 -10.437 1.00 94.06 81 LEU A O 1
ATOM 653 N N . ASN A 1 82 ? 10.308 1.059 -8.248 1.00 91.12 82 ASN A N 1
ATOM 654 C CA . ASN A 1 82 ? 11.673 1.561 -8.099 1.00 91.12 82 ASN A CA 1
ATOM 655 C C . ASN A 1 82 ? 12.670 0.482 -7.664 1.00 91.12 82 ASN A C 1
ATOM 657 O O . ASN A 1 82 ? 13.832 0.642 -7.962 1.00 91.12 82 ASN A O 1
ATOM 661 N N . THR A 1 83 ? 12.276 -0.630 -7.040 1.00 89.19 83 THR A N 1
ATOM 662 C CA . THR A 1 83 ? 13.249 -1.566 -6.427 1.00 89.19 83 THR A CA 1
ATOM 663 C C . THR A 1 83 ? 13.425 -2.898 -7.159 1.00 89.19 83 THR A C 1
ATOM 665 O O . THR A 1 83 ? 14.478 -3.526 -7.044 1.00 89.19 83 THR A O 1
ATOM 668 N N . ASP A 1 84 ? 12.430 -3.380 -7.914 1.00 91.06 84 ASP A N 1
ATOM 669 C CA . ASP A 1 84 ? 12.570 -4.648 -8.641 1.00 91.06 84 ASP A CA 1
ATOM 670 C C . ASP A 1 84 ? 13.220 -4.449 -10.019 1.00 91.06 84 ASP A C 1
ATOM 672 O O . ASP A 1 84 ? 12.709 -3.721 -10.869 1.00 91.06 84 ASP A O 1
ATOM 676 N N . CYS A 1 85 ? 14.324 -5.150 -10.289 1.00 89.19 85 CYS A N 1
ATOM 677 C CA . CYS A 1 85 ? 15.069 -5.006 -11.540 1.00 89.19 85 CYS A CA 1
ATOM 678 C C . CYS A 1 85 ? 14.267 -5.383 -12.801 1.00 89.19 85 CYS A C 1
ATOM 680 O O . CYS A 1 85 ? 14.502 -4.810 -13.871 1.00 89.19 85 CYS A O 1
ATOM 682 N N . ALA A 1 86 ? 13.356 -6.360 -12.724 1.00 88.81 86 ALA A N 1
ATOM 683 C CA . ALA A 1 86 ? 12.521 -6.731 -13.865 1.00 88.81 86 ALA A CA 1
ATOM 684 C C . ALA A 1 86 ? 11.489 -5.632 -14.149 1.00 88.81 86 ALA A C 1
ATOM 686 O O . ALA A 1 86 ? 11.281 -5.260 -15.308 1.00 88.81 86 ALA A O 1
ATOM 687 N N . ILE A 1 87 ? 10.917 -5.053 -13.092 1.00 90.00 87 ILE A N 1
ATOM 688 C CA . ILE A 1 87 ? 9.940 -3.967 -13.189 1.00 90.00 87 ILE A CA 1
ATOM 689 C C . ILE A 1 87 ? 10.602 -2.651 -13.615 1.00 90.00 87 ILE A C 1
ATOM 691 O O . ILE A 1 87 ? 10.101 -1.985 -14.517 1.00 90.00 87 ILE A O 1
ATOM 695 N N . GLN A 1 88 ? 11.773 -2.296 -13.086 1.00 91.50 88 GLN A N 1
ATOM 696 C CA . GLN A 1 88 ? 12.537 -1.125 -13.538 1.00 91.50 88 GLN A CA 1
ATOM 697 C C . GLN A 1 88 ? 12.852 -1.195 -15.045 1.00 91.50 88 GLN A C 1
ATOM 699 O O . GLN A 1 88 ? 12.777 -0.190 -15.762 1.00 91.50 88 GLN A O 1
ATOM 704 N N . ARG A 1 89 ? 13.176 -2.393 -15.558 1.00 89.56 89 ARG A N 1
ATOM 705 C CA . ARG A 1 89 ? 13.397 -2.617 -16.996 1.00 89.56 89 ARG A CA 1
ATOM 706 C C . ARG A 1 89 ? 12.121 -2.389 -17.803 1.00 89.56 89 ARG A C 1
ATOM 708 O O . ARG A 1 89 ? 12.186 -1.779 -18.870 1.00 89.56 89 ARG A O 1
ATOM 715 N N . LEU A 1 90 ? 10.981 -2.841 -17.286 1.00 87.38 90 LEU A N 1
ATOM 716 C CA . LEU A 1 90 ? 9.666 -2.601 -17.878 1.00 87.38 90 LEU A CA 1
ATOM 717 C C . LEU A 1 90 ? 9.310 -1.109 -17.893 1.00 87.38 90 LEU A C 1
ATOM 719 O O . LEU A 1 90 ? 8.831 -0.606 -18.908 1.00 87.38 90 LEU A O 1
ATOM 723 N N . MET A 1 91 ? 9.641 -0.392 -16.818 1.00 91.00 91 MET A N 1
ATOM 724 C CA . MET A 1 91 ? 9.443 1.052 -16.696 1.00 91.00 91 MET A CA 1
ATOM 725 C C . MET A 1 91 ? 10.330 1.871 -17.641 1.00 91.00 91 MET A C 1
ATOM 727 O O . MET A 1 91 ? 10.076 3.056 -17.827 1.00 91.00 91 MET A O 1
ATOM 731 N N . LYS A 1 92 ? 11.362 1.281 -18.268 1.00 89.25 92 LYS A N 1
ATOM 732 C CA . LYS A 1 92 ? 12.246 1.943 -19.253 1.00 89.25 92 LYS A CA 1
ATOM 733 C C . LYS A 1 92 ? 12.808 3.290 -18.768 1.00 89.25 92 LYS A C 1
ATOM 735 O O . LYS A 1 92 ? 12.954 4.218 -19.562 1.00 89.25 92 LYS A O 1
ATOM 740 N N . LYS A 1 93 ? 13.121 3.399 -17.469 1.00 85.38 93 LYS A N 1
ATOM 741 C CA . LYS A 1 93 ? 13.565 4.645 -16.805 1.00 85.38 93 LYS A CA 1
ATOM 742 C C . LYS A 1 93 ? 12.569 5.815 -16.913 1.00 85.38 93 LYS A C 1
ATOM 744 O O . LYS A 1 93 ? 12.965 6.972 -16.799 1.00 85.38 93 LYS A O 1
ATOM 749 N N . GLN A 1 94 ? 11.293 5.530 -17.164 1.00 90.38 94 GLN A N 1
ATOM 750 C CA . GLN A 1 94 ? 10.232 6.530 -17.132 1.00 90.38 94 GLN A CA 1
ATOM 751 C C . GLN A 1 94 ? 9.806 6.835 -15.692 1.00 90.38 94 GLN A C 1
ATOM 753 O O . GLN A 1 94 ? 10.177 6.139 -14.747 1.00 90.38 94 GLN A O 1
ATOM 758 N N . SER A 1 95 ? 9.008 7.892 -15.540 1.00 92.56 95 SER A N 1
ATOM 759 C CA . SER A 1 95 ? 8.448 8.310 -14.255 1.00 92.56 95 SER A CA 1
ATOM 760 C C . SER A 1 95 ? 7.670 7.181 -13.570 1.00 92.56 95 SER A C 1
ATOM 762 O O . SER A 1 95 ? 6.816 6.543 -14.183 1.00 92.56 95 SER A O 1
ATOM 764 N N . THR A 1 96 ? 7.909 7.005 -12.268 1.00 94.31 96 THR A N 1
ATOM 765 C CA . THR A 1 96 ? 7.122 6.137 -11.375 1.00 94.31 96 THR A CA 1
ATOM 766 C C . THR A 1 96 ? 5.991 6.898 -10.677 1.00 94.31 96 THR A C 1
ATOM 768 O O . THR A 1 96 ? 5.557 6.510 -9.595 1.00 94.31 96 THR A O 1
ATOM 771 N N . SER A 1 97 ? 5.541 8.029 -11.232 1.00 94.44 97 SER A N 1
ATOM 772 C CA . SER A 1 97 ? 4.268 8.640 -10.832 1.00 94.44 97 SER A CA 1
ATOM 773 C C . SER A 1 97 ? 3.106 7.730 -11.222 1.00 94.44 97 SER A C 1
ATOM 775 O O . SER A 1 97 ? 3.179 7.025 -12.229 1.00 94.44 97 SER A O 1
ATOM 777 N N . LEU A 1 98 ? 2.018 7.779 -10.453 1.00 94.19 98 LEU A N 1
ATOM 778 C CA . LEU A 1 98 ? 0.853 6.920 -10.660 1.00 94.19 98 LEU A CA 1
ATOM 779 C C . LEU A 1 98 ? 0.316 6.991 -12.098 1.00 94.19 98 LEU A C 1
ATOM 781 O O . LEU A 1 98 ? 0.160 5.962 -12.746 1.00 94.19 98 LEU A O 1
ATOM 785 N N . SER A 1 99 ? 0.113 8.200 -12.627 1.00 91.06 99 SER A N 1
ATOM 786 C CA . SER A 1 99 ? -0.401 8.413 -13.987 1.00 91.06 99 SER A CA 1
ATOM 787 C C . SER A 1 99 ? 0.536 7.879 -15.074 1.00 91.06 99 SER A C 1
ATOM 789 O O . SER A 1 99 ? 0.080 7.234 -16.017 1.00 91.06 99 SER A O 1
ATOM 791 N N . SER A 1 100 ? 1.849 8.102 -14.945 1.00 92.00 100 SER A N 1
ATOM 792 C CA . SER A 1 100 ? 2.837 7.614 -15.914 1.00 92.00 100 SER A CA 1
ATOM 793 C C . SER A 1 100 ? 2.979 6.096 -15.864 1.00 92.00 100 SER A C 1
ATOM 795 O O . SER A 1 100 ? 2.991 5.451 -16.910 1.00 92.00 100 SER A O 1
ATOM 797 N N . ALA A 1 101 ? 3.030 5.517 -14.662 1.00 93.75 101 ALA A N 1
ATOM 798 C CA . ALA A 1 101 ? 3.072 4.073 -14.478 1.00 93.75 101 ALA A CA 1
ATOM 799 C C . ALA A 1 101 ? 1.804 3.402 -15.021 1.00 93.75 101 ALA A C 1
ATOM 801 O O . ALA A 1 101 ? 1.896 2.401 -15.727 1.00 93.75 101 ALA A O 1
ATOM 802 N N . PHE A 1 102 ? 0.628 3.981 -14.770 1.00 92.12 102 PHE A N 1
ATOM 803 C CA . PHE A 1 102 ? -0.637 3.466 -15.286 1.00 92.12 102 PHE A CA 1
ATOM 804 C C . PHE A 1 102 ? -0.695 3.518 -16.817 1.00 92.12 102 PHE A C 1
ATOM 806 O O . PHE A 1 102 ? -0.997 2.508 -17.448 1.00 92.12 102 PHE A O 1
ATOM 813 N N . ALA A 1 103 ? -0.335 4.651 -17.429 1.00 89.94 103 ALA A N 1
ATOM 814 C CA . ALA A 1 103 ? -0.319 4.794 -18.885 1.00 89.94 103 ALA A CA 1
ATOM 815 C C . ALA A 1 103 ? 0.655 3.817 -19.568 1.00 89.94 103 ALA A C 1
ATOM 817 O O . ALA A 1 103 ? 0.373 3.321 -20.658 1.00 89.94 103 ALA A O 1
ATOM 818 N N . LEU A 1 104 ? 1.794 3.529 -18.929 1.00 90.56 104 LEU A N 1
ATOM 819 C CA . LEU A 1 104 ? 2.809 2.629 -19.471 1.00 90.56 104 LEU A CA 1
ATOM 820 C C . LEU A 1 104 ? 2.443 1.148 -19.307 1.00 90.56 104 LEU A C 1
ATOM 822 O O . LEU A 1 104 ? 2.659 0.367 -20.231 1.00 90.56 104 LEU A O 1
ATOM 826 N N . LEU A 1 105 ? 1.933 0.759 -18.135 1.00 89.38 105 LEU A N 1
ATOM 827 C CA . LEU A 1 105 ? 1.678 -0.643 -17.781 1.00 89.38 105 LEU A CA 1
ATOM 828 C C . LEU A 1 105 ? 0.274 -1.115 -18.166 1.00 89.38 105 LEU A C 1
ATOM 830 O O . LEU A 1 105 ? 0.059 -2.306 -18.373 1.00 89.38 105 LEU A O 1
ATOM 834 N N . CYS A 1 106 ? -0.686 -0.197 -18.256 1.00 88.25 106 CYS A N 1
ATOM 835 C CA . CYS A 1 106 ? -2.087 -0.485 -18.556 1.00 88.25 106 CYS A CA 1
ATOM 836 C C . CYS A 1 106 ? -2.605 0.319 -19.767 1.00 88.25 106 CYS A C 1
ATOM 838 O O . CYS A 1 106 ? -3.689 0.906 -19.682 1.00 88.25 106 CYS A O 1
ATOM 840 N N . PRO A 1 107 ? -1.887 0.360 -20.909 1.00 83.19 107 PRO A N 1
ATOM 841 C CA . PRO A 1 107 ? -2.237 1.227 -22.036 1.00 83.19 107 PRO A CA 1
ATOM 842 C C . PRO A 1 107 ? -3.636 0.939 -22.597 1.00 83.19 107 PRO A C 1
ATOM 844 O O . PRO A 1 107 ? -4.359 1.863 -22.950 1.00 83.19 107 PRO A O 1
ATOM 847 N N . GLN A 1 108 ? -4.055 -0.328 -22.620 1.00 80.19 108 GLN A N 1
ATOM 848 C CA . GLN A 1 108 ? -5.377 -0.748 -23.090 1.00 80.19 108 GLN A CA 1
ATOM 849 C C . GLN A 1 108 ? -6.535 -0.228 -22.226 1.00 80.19 108 GLN A C 1
ATOM 851 O O . GLN A 1 108 ? -7.644 -0.085 -22.727 1.00 80.19 108 GLN A O 1
ATOM 856 N N . ILE A 1 109 ? -6.286 0.048 -20.941 1.00 79.00 109 ILE A N 1
ATOM 857 C CA . ILE A 1 109 ? -7.287 0.627 -20.034 1.00 79.00 109 ILE A CA 1
ATOM 858 C C . ILE A 1 109 ? -7.217 2.152 -20.103 1.00 79.00 109 ILE A C 1
ATOM 860 O O . ILE A 1 109 ? -8.246 2.817 -20.151 1.00 79.00 109 ILE A O 1
ATOM 864 N N . ALA A 1 110 ? -6.003 2.706 -20.135 1.00 74.81 110 ALA A N 1
ATOM 865 C CA . ALA A 1 110 ? -5.780 4.147 -20.146 1.00 74.81 110 ALA A CA 1
ATOM 866 C C . ALA A 1 110 ? -6.281 4.835 -21.428 1.00 74.81 110 ALA A C 1
ATOM 868 O O . ALA A 1 110 ? -6.644 6.006 -21.386 1.00 74.81 110 ALA A O 1
ATOM 869 N N . LEU A 1 111 ? -6.278 4.129 -22.563 1.00 68.38 111 LEU A N 1
ATOM 870 C CA . LEU A 1 111 ? -6.590 4.688 -23.882 1.00 68.38 111 LEU A CA 1
ATOM 871 C C . LEU A 1 111 ? -8.038 4.480 -24.333 1.00 68.38 111 LEU A C 1
ATOM 873 O O . LEU A 1 111 ? -8.272 4.643 -25.524 1.00 68.38 111 LEU A O 1
ATOM 877 N N . SER A 1 112 ? -8.968 4.110 -23.442 1.00 55.47 112 SER A N 1
ATOM 878 C CA . SER A 1 112 ? -10.385 3.803 -23.725 1.00 55.47 112 SER A CA 1
ATOM 879 C C . SER A 1 112 ? -10.985 4.603 -24.898 1.00 55.47 112 SER A C 1
ATOM 881 O O . SER A 1 112 ? -11.591 5.661 -24.756 1.00 55.47 112 SER A O 1
ATOM 883 N N . SER A 1 113 ? -10.803 4.055 -26.096 1.00 46.94 113 SER A N 1
ATOM 884 C CA . SER A 1 113 ? -11.319 4.537 -27.363 1.00 46.94 113 SER A CA 1
ATOM 885 C C . SER A 1 113 ? -11.560 3.297 -28.203 1.00 46.94 113 SER A C 1
ATOM 887 O O . SER A 1 113 ? -10.702 2.418 -28.309 1.00 46.94 113 SER A O 1
ATOM 889 N N . GLU A 1 114 ? -12.778 3.206 -28.719 1.00 43.00 114 GLU A N 1
ATOM 890 C CA . GLU A 1 114 ? -13.269 2.164 -29.607 1.00 43.00 114 GLU A CA 1
ATOM 891 C C . GLU A 1 114 ? -12.318 1.985 -30.797 1.00 43.00 114 GLU A C 1
ATOM 893 O O . GLU A 1 114 ? -12.373 2.691 -31.800 1.00 43.00 114 GLU A O 1
ATOM 898 N N . GLY A 1 115 ? -11.387 1.050 -30.668 1.00 41.41 115 GLY A N 1
ATOM 899 C CA . GLY A 1 115 ? -10.355 0.849 -31.665 1.00 41.41 115 GLY A CA 1
ATOM 900 C C . GLY A 1 115 ? -9.619 -0.434 -31.373 1.00 41.41 115 GLY A C 1
ATOM 901 O O . GLY A 1 115 ? -8.685 -0.472 -30.581 1.00 41.41 115 GLY A O 1
ATOM 902 N N . SER A 1 116 ? -10.064 -1.503 -32.023 1.00 46.16 116 SER A N 1
ATOM 903 C CA . SER A 1 116 ? -9.372 -2.780 -32.109 1.00 46.16 116 SER A CA 1
ATOM 904 C C . SER A 1 116 ? -7.914 -2.583 -32.541 1.00 46.16 116 SER A C 1
ATOM 906 O O . SER A 1 116 ? -7.601 -2.545 -33.729 1.00 46.16 116 SER A O 1
ATOM 908 N N . ALA A 1 117 ? -7.009 -2.497 -31.578 1.00 38.78 117 ALA A N 1
ATOM 909 C CA . ALA A 1 117 ? -5.597 -2.737 -31.789 1.00 38.78 117 ALA A CA 1
ATOM 910 C C . ALA A 1 117 ? -5.175 -3.769 -30.752 1.00 38.78 117 ALA A C 1
ATOM 912 O O . ALA A 1 117 ? -4.950 -3.458 -29.585 1.00 38.78 117 ALA A O 1
ATOM 913 N N . SER A 1 118 ? -5.117 -5.026 -31.198 1.00 44.72 118 SER A N 1
ATOM 914 C CA . SER A 1 118 ? -4.472 -6.123 -30.483 1.00 44.72 118 SER A CA 1
ATOM 915 C C . SER A 1 118 ? -2.992 -5.783 -30.333 1.00 44.72 118 SER A C 1
ATOM 917 O O . SER A 1 118 ? -2.149 -6.202 -31.126 1.00 44.72 118 SER A O 1
ATOM 919 N N . VAL A 1 119 ? -2.665 -4.971 -29.333 1.00 43.31 119 VAL A N 1
ATOM 920 C CA . VAL A 1 119 ? -1.302 -4.870 -28.840 1.00 43.31 119 VAL A CA 1
ATOM 921 C C . VAL A 1 119 ? -1.059 -6.188 -28.120 1.00 43.31 119 VAL A C 1
ATOM 923 O O . VAL A 1 119 ? -1.530 -6.394 -27.006 1.00 43.31 119 VAL A O 1
ATOM 926 N N . ASN A 1 120 ? -0.366 -7.108 -28.795 1.00 45.47 120 ASN A N 1
ATOM 927 C CA . ASN A 1 120 ? 0.154 -8.343 -28.213 1.00 45.47 120 ASN A CA 1
ATOM 928 C C . ASN A 1 120 ? 1.242 -7.993 -27.187 1.00 45.47 120 ASN A C 1
ATOM 930 O O . ASN A 1 120 ? 2.427 -8.233 -27.414 1.00 45.47 120 ASN A O 1
ATOM 934 N N . GLN A 1 121 ? 0.860 -7.358 -26.082 1.00 52.88 121 GLN A N 1
ATOM 935 C CA . GLN A 1 121 ? 1.723 -7.229 -24.924 1.00 52.88 121 GLN A CA 1
ATOM 936 C C . GLN A 1 121 ? 1.464 -8.411 -23.987 1.00 52.88 121 GLN A C 1
ATOM 938 O O . GLN A 1 121 ? 0.306 -8.744 -23.733 1.00 52.88 121 GLN A O 1
ATOM 943 N N . PRO A 1 122 ? 2.523 -9.070 -23.489 1.00 53.53 122 PRO A N 1
ATOM 944 C CA . PRO A 1 122 ? 2.394 -10.095 -22.467 1.00 53.53 122 PRO A CA 1
ATOM 945 C C . PRO A 1 122 ? 2.007 -9.398 -21.159 1.00 53.53 122 PRO A C 1
ATOM 947 O O . PRO A 1 122 ? 2.870 -8.938 -20.418 1.00 53.53 122 PRO A O 1
ATOM 950 N N . GLY A 1 123 ? 0.706 -9.257 -20.924 1.00 59.44 123 GLY A N 1
ATOM 951 C CA . GLY A 1 123 ? 0.145 -8.618 -19.741 1.00 59.44 123 GLY A CA 1
ATOM 952 C C . GLY A 1 123 ? -1.160 -9.289 -19.335 1.00 59.44 123 GLY A C 1
ATOM 953 O O . GLY A 1 123 ? -1.844 -9.905 -20.158 1.00 59.44 123 GLY A O 1
ATOM 954 N N . LEU A 1 124 ? -1.502 -9.187 -18.054 1.00 70.38 124 LEU A N 1
ATOM 955 C CA . LEU A 1 124 ? -2.742 -9.731 -17.521 1.00 70.38 124 LEU A CA 1
ATOM 956 C C . LEU A 1 124 ? -3.928 -9.012 -18.177 1.00 70.38 124 LEU A C 1
ATOM 958 O O . LEU A 1 124 ? -3.974 -7.776 -18.224 1.00 70.38 124 LEU A O 1
ATOM 962 N N . LYS A 1 125 ? -4.913 -9.779 -18.660 1.00 76.38 125 LYS A N 1
ATOM 963 C CA . LYS A 1 125 ? -6.200 -9.216 -19.073 1.00 76.38 125 LYS A CA 1
ATOM 964 C C . LYS A 1 125 ? -6.955 -8.794 -17.816 1.00 76.38 125 LYS A C 1
ATOM 966 O O . LYS A 1 125 ? -7.528 -9.627 -17.123 1.00 76.38 125 LYS A O 1
ATOM 971 N N . ILE A 1 126 ? -6.932 -7.501 -17.530 1.00 74.44 126 ILE A N 1
ATOM 972 C CA . ILE A 1 126 ? -7.686 -6.904 -16.431 1.00 74.44 126 ILE A CA 1
ATOM 973 C C . ILE A 1 126 ? -9.097 -6.616 -16.948 1.00 74.44 126 ILE A C 1
ATOM 975 O O . ILE A 1 126 ? -9.279 -5.825 -17.873 1.00 74.44 126 ILE A O 1
ATOM 979 N N . GLU A 1 127 ? -10.086 -7.291 -16.372 1.00 72.62 127 GLU A N 1
ATOM 980 C CA . GLU A 1 127 ? -11.493 -6.990 -16.614 1.00 72.62 127 GLU A CA 1
ATOM 981 C C . GLU A 1 127 ? -11.926 -5.855 -15.687 1.00 72.62 127 GLU A C 1
ATOM 983 O O . GLU A 1 127 ? -11.785 -5.948 -14.468 1.00 72.62 127 GLU A O 1
ATOM 988 N N . VAL A 1 128 ? -12.434 -4.773 -16.271 1.00 69.94 128 VAL A N 1
ATOM 989 C CA . VAL A 1 128 ? -12.946 -3.626 -15.525 1.00 69.94 128 VAL A CA 1
ATOM 990 C C . VAL A 1 128 ? -14.458 -3.622 -15.676 1.00 69.94 128 VAL A C 1
ATOM 992 O O . VAL A 1 128 ? -14.972 -3.382 -16.766 1.00 69.94 128 VAL A O 1
ATOM 995 N N . GLN A 1 129 ? -15.169 -3.892 -14.586 1.00 65.31 129 GLN A N 1
ATOM 996 C CA . GLN A 1 129 ? -16.615 -3.712 -14.531 1.00 65.31 129 GLN A CA 1
ATOM 997 C C . GLN A 1 129 ? -16.893 -2.315 -13.980 1.00 65.31 129 GLN A C 1
ATOM 999 O O . GLN A 1 129 ? -16.605 -2.028 -12.817 1.00 65.31 129 GLN A O 1
ATOM 1004 N N . VAL A 1 130 ? -17.410 -1.434 -14.833 1.00 62.34 130 VAL A N 1
ATOM 1005 C CA . VAL A 1 130 ? -17.870 -0.098 -14.443 1.00 62.34 130 VAL A CA 1
ATOM 1006 C C . VAL A 1 130 ? -19.379 -0.074 -14.614 1.00 62.34 130 VAL A C 1
ATOM 1008 O O . VAL A 1 130 ? -19.885 -0.497 -15.648 1.00 62.34 130 VAL A O 1
ATOM 1011 N N . ASP A 1 131 ? -20.089 0.403 -13.598 1.00 58.03 131 ASP A N 1
ATOM 1012 C CA . ASP A 1 131 ? -21.520 0.677 -13.710 1.00 58.03 131 ASP A CA 1
ATOM 1013 C C . ASP A 1 131 ? -21.726 1.831 -14.710 1.00 58.03 131 ASP A C 1
ATOM 1015 O O . ASP A 1 131 ? -20.986 2.823 -14.656 1.00 58.03 131 ASP A O 1
ATOM 1019 N N . ASP A 1 132 ? -22.707 1.726 -15.613 1.00 56.38 132 ASP A N 1
ATOM 1020 C CA . ASP A 1 132 ? -22.890 2.626 -16.773 1.00 56.38 132 ASP A CA 1
ATOM 1021 C C . ASP A 1 132 ? -22.988 4.119 -16.387 1.00 56.38 132 ASP A C 1
ATOM 1023 O O . ASP A 1 132 ? -22.763 5.009 -17.206 1.00 56.38 132 ASP A O 1
ATOM 1027 N N . MET A 1 133 ? -23.271 4.419 -15.115 1.00 53.69 133 MET A N 1
ATOM 1028 C CA . MET A 1 133 ? -23.330 5.776 -14.566 1.00 53.69 133 MET A CA 1
ATOM 1029 C C . MET A 1 133 ? -21.967 6.456 -14.330 1.00 53.69 133 MET A C 1
ATOM 1031 O O . MET A 1 133 ? -21.942 7.669 -14.121 1.00 53.69 133 MET A O 1
ATOM 1035 N N . ARG A 1 134 ? -20.844 5.722 -14.305 1.00 52.97 134 ARG A N 1
ATOM 1036 C CA . ARG A 1 134 ? -19.506 6.255 -13.946 1.00 52.97 134 ARG A CA 1
ATOM 1037 C C . ARG A 1 134 ? -18.462 6.171 -15.061 1.00 52.97 134 ARG A C 1
ATOM 1039 O O . ARG A 1 134 ? -17.325 6.588 -14.850 1.00 52.97 134 ARG A O 1
ATOM 1046 N N . SER A 1 135 ? -18.826 5.641 -16.225 1.00 50.38 135 SER A N 1
ATOM 1047 C CA . SER A 1 135 ? -17.911 5.353 -17.341 1.00 50.38 135 SER A CA 1
ATOM 1048 C C . SER A 1 135 ? -17.499 6.581 -18.159 1.00 50.38 135 SER A C 1
ATOM 1050 O O . SER A 1 135 ? -16.578 6.505 -18.972 1.00 50.38 135 SER A O 1
ATOM 1052 N N . PHE A 1 136 ? -18.130 7.734 -17.943 1.00 46.00 136 PHE A N 1
ATOM 1053 C CA . PHE A 1 136 ? -17.890 8.907 -18.770 1.00 46.00 136 PHE A CA 1
ATOM 1054 C C . PHE A 1 136 ? -16.951 9.885 -18.066 1.00 46.00 136 PHE A C 1
ATOM 1056 O O . PHE A 1 136 ? -17.341 10.578 -17.130 1.00 46.00 136 PHE A O 1
ATOM 1063 N N . ASN A 1 137 ? -15.732 9.982 -18.609 1.00 50.38 137 ASN A N 1
ATOM 1064 C CA . ASN A 1 137 ? -14.746 11.049 -18.398 1.00 50.38 137 ASN A CA 1
ATOM 1065 C C . ASN A 1 137 ? -13.626 10.785 -17.368 1.00 50.38 137 ASN A C 1
ATOM 1067 O O . ASN A 1 137 ? -13.237 11.680 -16.616 1.00 50.38 137 ASN A O 1
ATOM 1071 N N . TRP A 1 138 ? -13.041 9.581 -17.378 1.00 55.53 138 TRP A N 1
ATOM 1072 C CA . TRP A 1 138 ? -11.792 9.264 -16.663 1.00 55.53 138 TRP A CA 1
ATOM 1073 C C . TRP A 1 138 ? -10.577 9.888 -17.372 1.00 55.53 138 TRP A C 1
ATOM 1075 O O . TRP A 1 138 ? -9.670 9.202 -17.836 1.00 55.53 138 TRP A O 1
ATOM 1085 N N . ASN A 1 139 ? -10.555 11.215 -17.491 1.00 54.00 139 ASN A N 1
ATOM 1086 C CA . ASN A 1 139 ? -9.365 11.922 -17.950 1.00 54.00 139 ASN A CA 1
ATOM 1087 C C . ASN A 1 139 ? -8.299 11.810 -16.858 1.00 54.00 139 ASN A C 1
ATOM 1089 O O . ASN A 1 139 ? -8.461 12.392 -15.784 1.00 54.00 139 ASN A O 1
ATOM 1093 N N . SER A 1 140 ? -7.197 11.113 -17.151 1.00 51.97 140 SER A N 1
ATOM 1094 C CA . SER A 1 140 ? -6.054 10.828 -16.264 1.00 51.97 140 SER A CA 1
ATOM 1095 C C . SER A 1 140 ? -5.251 12.062 -15.801 1.00 51.97 140 SER A C 1
ATOM 1097 O O . SER A 1 140 ? -4.053 11.969 -15.537 1.00 51.97 140 SER A O 1
ATOM 1099 N N . GLY A 1 141 ? -5.883 13.233 -15.725 1.00 52.44 141 GLY A N 1
ATOM 1100 C CA . GLY A 1 141 ? -5.272 14.484 -15.287 1.00 52.44 141 GLY A CA 1
ATOM 1101 C C . GLY A 1 141 ? -6.236 15.651 -15.056 1.00 52.44 141 GLY A C 1
ATOM 1102 O O . GLY A 1 141 ? -5.757 16.741 -14.767 1.00 52.44 141 GLY A O 1
ATOM 1103 N N . ALA A 1 142 ? -7.560 15.475 -15.189 1.00 54.59 142 ALA A N 1
ATOM 1104 C CA . ALA A 1 142 ? -8.495 16.602 -15.075 1.00 54.59 142 ALA A CA 1
ATOM 1105 C C . ALA A 1 142 ? -8.985 16.852 -13.640 1.00 54.59 142 ALA A C 1
ATOM 1107 O O . ALA A 1 142 ? -9.183 18.006 -13.289 1.00 54.59 142 ALA A O 1
ATOM 1108 N N . ASN A 1 143 ? -9.142 15.808 -12.816 1.00 58.38 143 ASN A N 1
ATOM 1109 C CA . ASN A 1 143 ? -9.399 15.896 -11.374 1.00 58.38 143 ASN A CA 1
ATOM 1110 C C . ASN A 1 143 ? -8.942 14.589 -10.707 1.00 58.38 143 ASN A C 1
ATOM 1112 O O . ASN A 1 143 ? -9.356 13.513 -11.134 1.00 58.38 143 ASN A O 1
ATOM 1116 N N . HIS A 1 144 ? -8.097 14.674 -9.679 1.00 69.06 144 HIS A N 1
ATOM 1117 C CA . HIS A 1 144 ? -7.728 13.507 -8.873 1.00 69.06 144 HIS A CA 1
ATOM 1118 C C . HIS A 1 144 ? -8.933 13.046 -8.044 1.00 69.06 144 HIS A C 1
ATOM 1120 O O . HIS A 1 144 ? -9.503 13.835 -7.289 1.00 69.06 144 HIS A O 1
ATOM 1126 N N . GLU A 1 145 ? -9.303 11.772 -8.157 1.00 84.19 145 GLU A N 1
ATOM 1127 C CA . GLU A 1 145 ? -10.327 11.138 -7.325 1.00 84.19 145 GLU A CA 1
ATOM 1128 C C . GLU A 1 145 ? -9.714 9.914 -6.642 1.00 84.19 145 GLU A C 1
ATOM 1130 O O . GLU A 1 145 ? -9.203 9.021 -7.313 1.00 84.19 145 GLU A O 1
ATOM 1135 N N . ALA A 1 146 ? -9.804 9.836 -5.311 1.00 88.81 146 ALA A N 1
ATOM 1136 C CA . ALA A 1 146 ? -9.175 8.764 -4.532 1.00 88.81 146 ALA A CA 1
ATOM 1137 C C . ALA A 1 146 ? -9.602 7.354 -4.983 1.00 88.81 146 ALA A C 1
ATOM 1139 O O . ALA A 1 146 ? -8.789 6.433 -4.994 1.00 88.81 146 ALA A O 1
ATOM 1140 N N . GLY A 1 147 ? -10.866 7.184 -5.392 1.00 90.00 147 GLY A N 1
ATOM 1141 C CA . GLY A 1 147 ? -11.357 5.914 -5.931 1.00 90.00 147 GLY A CA 1
ATOM 1142 C C . GLY A 1 147 ? -10.698 5.536 -7.261 1.00 90.00 147 GLY A C 1
ATOM 1143 O O . GLY A 1 147 ? -10.362 4.371 -7.468 1.00 90.00 147 GLY A O 1
ATOM 1144 N N . TYR A 1 148 ? -10.463 6.515 -8.137 1.00 87.62 148 TYR A N 1
ATOM 1145 C CA . TYR A 1 148 ? -9.798 6.285 -9.416 1.00 87.62 148 TYR A CA 1
ATOM 1146 C C . TYR A 1 148 ? -8.290 6.059 -9.248 1.00 87.62 148 TYR A C 1
ATOM 1148 O O . TYR A 1 148 ? -7.728 5.156 -9.865 1.00 87.62 148 TYR A O 1
ATOM 1156 N N . ASP A 1 149 ? -7.645 6.793 -8.341 1.00 92.88 149 ASP A N 1
ATOM 1157 C CA . ASP A 1 149 ? -6.236 6.582 -8.004 1.00 92.88 149 ASP A CA 1
ATOM 1158 C C . ASP A 1 149 ? -6.012 5.187 -7.386 1.00 92.88 149 ASP A C 1
ATOM 1160 O O . ASP A 1 149 ? -5.052 4.492 -7.740 1.00 92.88 149 ASP A O 1
ATOM 1164 N N . ALA A 1 150 ? -6.937 4.714 -6.540 1.00 94.31 150 ALA A N 1
ATOM 1165 C CA . ALA A 1 150 ? -6.928 3.345 -6.018 1.00 94.31 150 ALA A CA 1
ATOM 1166 C C . ALA A 1 150 ? -7.122 2.296 -7.128 1.00 94.31 150 ALA A C 1
ATOM 1168 O O . ALA A 1 150 ? -6.435 1.273 -7.143 1.00 94.31 150 ALA A O 1
ATOM 1169 N N . PHE A 1 151 ? -8.003 2.559 -8.096 1.00 92.50 151 PHE A N 1
ATOM 1170 C CA . PHE A 1 151 ? -8.181 1.699 -9.267 1.00 92.50 151 PHE A CA 1
ATOM 1171 C C . PHE A 1 151 ? -6.905 1.609 -10.124 1.00 92.50 151 PHE A C 1
ATOM 1173 O O . PHE A 1 151 ? -6.453 0.504 -10.437 1.00 92.50 151 PHE A O 1
ATOM 1180 N N . MET A 1 152 ? -6.284 2.747 -10.459 1.00 92.38 152 MET A N 1
ATOM 1181 C CA . MET A 1 152 ? -5.017 2.779 -11.203 1.00 92.38 152 MET A CA 1
ATOM 1182 C C . MET A 1 152 ? -3.916 2.024 -10.451 1.00 92.38 152 MET A C 1
ATOM 1184 O O . MET A 1 152 ? -3.189 1.230 -11.049 1.00 92.38 152 MET A O 1
ATOM 1188 N N . THR A 1 153 ? -3.840 2.221 -9.131 1.00 96.50 153 THR A N 1
ATOM 1189 C CA . THR A 1 153 ? -2.904 1.523 -8.239 1.00 96.50 153 THR A CA 1
ATOM 1190 C C . THR A 1 153 ? -3.091 0.006 -8.305 1.00 96.50 153 THR A C 1
ATOM 1192 O O . THR A 1 153 ? -2.117 -0.728 -8.488 1.00 96.50 153 THR A O 1
ATOM 1195 N N . GLY A 1 154 ? -4.335 -0.475 -8.227 1.00 94.81 154 GLY A N 1
ATOM 1196 C CA . GLY A 1 154 ? -4.655 -1.899 -8.348 1.00 94.81 154 GLY A CA 1
ATOM 1197 C C . GLY A 1 154 ? -4.268 -2.483 -9.710 1.00 94.81 154 GLY A C 1
ATOM 1198 O O . GLY A 1 154 ? -3.697 -3.572 -9.772 1.00 94.81 154 GLY A O 1
ATOM 1199 N N . CYS A 1 155 ? -4.499 -1.743 -10.798 1.00 92.56 155 CYS A N 1
ATOM 1200 C CA . CYS A 1 155 ? -4.116 -2.174 -12.144 1.00 92.56 155 CYS A CA 1
ATOM 1201 C C . CYS A 1 155 ? -2.593 -2.279 -12.307 1.00 92.56 155 CYS A C 1
ATOM 1203 O O . CYS A 1 155 ? -2.094 -3.282 -12.819 1.00 92.56 155 CYS A O 1
ATOM 1205 N N . ILE A 1 156 ? -1.850 -1.276 -11.827 1.00 94.69 156 ILE A N 1
ATOM 1206 C CA . ILE A 1 156 ? -0.380 -1.287 -11.817 1.00 94.69 156 ILE A CA 1
ATOM 1207 C C . ILE A 1 156 ? 0.136 -2.505 -11.052 1.00 94.69 156 ILE A C 1
ATOM 1209 O O . ILE A 1 156 ? 1.003 -3.220 -11.551 1.00 94.69 156 ILE A O 1
ATOM 1213 N N . PHE A 1 157 ? -0.412 -2.763 -9.863 1.00 95.19 157 PHE A N 1
ATOM 1214 C CA . PHE A 1 157 ? -0.025 -3.910 -9.050 1.00 95.19 157 PHE A CA 1
ATOM 1215 C C . PHE A 1 157 ? -0.298 -5.240 -9.758 1.00 95.19 157 PHE A C 1
ATOM 1217 O O . PHE A 1 157 ? 0.590 -6.087 -9.819 1.00 95.19 157 PHE A O 1
ATOM 1224 N N . ALA A 1 158 ? -1.480 -5.409 -10.355 1.00 92.12 158 ALA A N 1
ATOM 1225 C CA . ALA A 1 158 ? -1.830 -6.629 -11.076 1.00 92.12 158 ALA A CA 1
ATOM 1226 C C . ALA A 1 158 ? -0.875 -6.908 -12.252 1.00 92.12 158 ALA A C 1
ATOM 1228 O O . ALA A 1 158 ? -0.424 -8.044 -12.426 1.00 92.12 158 ALA A O 1
ATOM 1229 N N . GLN A 1 159 ? -0.503 -5.876 -13.020 1.00 90.50 159 GLN A N 1
ATOM 1230 C CA . GLN A 1 159 ? 0.488 -6.033 -14.090 1.00 90.50 159 GLN A CA 1
ATOM 1231 C C . GLN A 1 159 ? 1.880 -6.340 -13.542 1.00 90.50 159 GLN A C 1
ATOM 1233 O O . GLN A 1 159 ? 2.547 -7.251 -14.034 1.00 90.50 159 GLN A O 1
ATOM 1238 N N . ALA A 1 160 ? 2.308 -5.642 -12.487 1.00 91.75 160 ALA A N 1
ATOM 1239 C CA . ALA A 1 160 ? 3.578 -5.921 -11.826 1.00 91.75 160 ALA A CA 1
ATOM 1240 C C . ALA A 1 160 ? 3.659 -7.382 -11.349 1.00 91.75 160 ALA A C 1
ATOM 1242 O O . ALA A 1 160 ? 4.650 -8.055 -11.623 1.00 91.75 160 ALA A O 1
ATOM 1243 N N . CYS A 1 161 ? 2.599 -7.914 -10.733 1.00 90.31 161 CYS A N 1
ATOM 1244 C CA . CYS A 1 161 ? 2.509 -9.319 -10.331 1.00 90.31 161 CYS A CA 1
ATOM 1245 C C . CYS A 1 161 ? 2.733 -10.285 -11.501 1.00 90.31 161 CYS A C 1
ATOM 1247 O O . CYS A 1 161 ? 3.532 -11.214 -11.375 1.00 90.31 161 CYS A O 1
ATOM 1249 N N . SER A 1 162 ? 2.104 -10.040 -12.656 1.00 86.88 162 SER A N 1
ATOM 1250 C CA . SER A 1 162 ? 2.305 -10.868 -13.852 1.00 86.88 162 SER A CA 1
ATOM 1251 C C . SER A 1 162 ? 3.775 -10.896 -14.289 1.00 86.88 162 SER A C 1
ATOM 1253 O O . SER A 1 162 ? 4.280 -11.942 -14.697 1.00 86.88 162 SER A O 1
ATOM 1255 N N . HIS A 1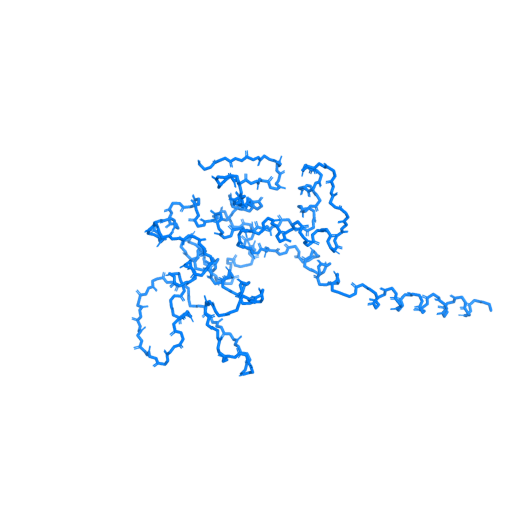 163 ? 4.485 -9.770 -14.181 1.00 86.00 163 HIS A N 1
ATOM 1256 C CA . HIS A 1 163 ? 5.912 -9.683 -14.512 1.00 86.00 163 HIS A CA 1
ATOM 1257 C C . HIS A 1 163 ? 6.830 -10.303 -13.453 1.00 86.00 163 HIS A C 1
ATOM 1259 O O . HIS A 1 163 ? 7.920 -10.762 -13.789 1.00 86.00 163 HIS A O 1
ATOM 1265 N N . LEU A 1 164 ? 6.373 -10.389 -12.204 1.00 87.75 164 LEU A N 1
ATOM 1266 C CA . LEU A 1 164 ? 7.032 -11.133 -11.128 1.00 87.75 164 LEU A CA 1
ATOM 1267 C C . LEU A 1 164 ? 6.761 -12.647 -11.198 1.00 87.75 164 LEU A C 1
ATOM 1269 O O . LEU A 1 164 ? 7.130 -13.376 -10.279 1.00 87.75 164 LEU A O 1
ATOM 1273 N N . GLY A 1 165 ? 6.102 -13.135 -12.255 1.00 86.00 165 GLY A N 1
ATOM 1274 C CA . GLY A 1 165 ? 5.767 -14.552 -12.422 1.00 86.00 165 GLY A CA 1
ATOM 1275 C C . GLY A 1 165 ? 4.641 -15.032 -11.505 1.00 86.00 16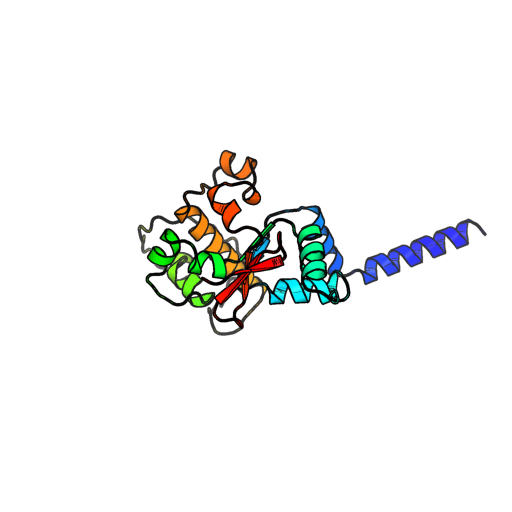5 GLY A C 1
ATOM 1276 O O . GLY A 1 165 ? 4.510 -16.231 -11.275 1.00 86.00 165 GLY A O 1
ATOM 1277 N N . ILE A 1 166 ? 3.842 -14.111 -10.966 1.00 86.31 166 ILE A N 1
ATOM 1278 C CA . ILE A 1 166 ? 2.708 -14.425 -10.101 1.00 86.31 166 ILE A CA 1
ATOM 1279 C C . ILE A 1 166 ? 1.489 -14.628 -10.992 1.00 86.31 166 ILE A C 1
ATOM 1281 O O . ILE A 1 166 ? 0.976 -13.685 -11.598 1.00 86.31 166 ILE A O 1
ATOM 1285 N N . GLY A 1 167 ? 1.040 -15.877 -11.085 1.00 78.50 167 GLY A N 1
ATOM 1286 C CA . GLY A 1 167 ? -0.218 -16.212 -11.739 1.00 78.50 167 GLY A CA 1
ATOM 1287 C C . GLY A 1 167 ? -1.411 -15.817 -10.871 1.00 78.50 167 GLY A C 1
ATOM 1288 O O . GLY A 1 167 ? -1.337 -15.871 -9.645 1.00 78.50 167 GLY A O 1
ATOM 1289 N N . PHE A 1 168 ? -2.529 -15.477 -11.507 1.00 76.38 168 PHE A N 1
ATOM 1290 C CA . PHE A 1 168 ? -3.828 -15.265 -10.852 1.00 76.38 168 PHE A CA 1
ATOM 1291 C C . PHE A 1 168 ? -4.761 -16.466 -11.074 1.00 76.38 168 PHE A C 1
ATOM 1293 O O . PHE A 1 168 ? -5.959 -16.301 -11.294 1.00 76.38 168 PHE A O 1
ATOM 1300 N N . ASP A 1 169 ? -4.208 -17.682 -11.083 1.00 74.69 169 ASP A N 1
ATOM 1301 C CA . ASP A 1 169 ? -5.019 -18.892 -11.158 1.00 74.69 169 ASP A CA 1
ATOM 1302 C C . ASP A 1 169 ? -5.631 -19.236 -9.786 1.00 74.69 169 ASP A C 1
ATOM 1304 O O . ASP A 1 169 ? -5.229 -18.730 -8.735 1.00 74.69 169 ASP A O 1
ATOM 1308 N N . ASN A 1 170 ? -6.657 -20.089 -9.782 1.00 65.56 170 ASN A N 1
ATOM 1309 C CA . ASN A 1 170 ? -7.378 -20.425 -8.549 1.00 65.56 170 ASN A CA 1
ATOM 1310 C C . ASN A 1 170 ? -6.475 -21.084 -7.483 1.00 65.56 170 ASN A C 1
ATOM 1312 O O . ASN A 1 170 ? -6.782 -20.999 -6.296 1.00 65.56 170 ASN A O 1
ATOM 1316 N N . ASN A 1 171 ? -5.368 -21.722 -7.881 1.00 60.75 171 ASN A N 1
ATOM 1317 C CA . ASN A 1 171 ? -4.452 -22.397 -6.958 1.00 60.75 171 ASN A CA 1
ATOM 1318 C C . ASN A 1 171 ? -3.440 -21.428 -6.330 1.00 60.75 171 ASN A C 1
ATOM 1320 O O . ASN A 1 171 ? -3.097 -21.586 -5.158 1.00 60.75 171 ASN A O 1
ATOM 1324 N N . SER A 1 172 ? -2.968 -20.428 -7.076 1.00 60.47 172 SER A N 1
ATOM 1325 C CA . SER A 1 172 ? -2.050 -19.402 -6.581 1.00 60.47 172 SER A CA 1
ATOM 1326 C C . SER A 1 172 ? -2.747 -18.424 -5.634 1.00 60.47 172 SER A C 1
ATOM 1328 O O . SER A 1 172 ? -2.174 -18.042 -4.614 1.00 60.47 172 SER A O 1
ATOM 1330 N N . LEU A 1 173 ? -4.011 -18.085 -5.905 1.00 65.31 173 LEU A N 1
ATOM 1331 C CA . LEU A 1 173 ? -4.819 -17.222 -5.039 1.00 65.31 173 LEU A CA 1
ATOM 1332 C C . LEU A 1 173 ? -5.227 -17.904 -3.725 1.00 65.31 173 LEU A C 1
ATOM 1334 O O . LEU A 1 173 ? -5.359 -17.223 -2.709 1.00 65.31 173 LEU A O 1
ATOM 1338 N N . ALA A 1 174 ? -5.367 -19.234 -3.715 1.00 55.88 174 ALA A N 1
ATOM 1339 C CA . ALA A 1 174 ? -5.722 -20.002 -2.518 1.00 55.88 174 ALA A CA 1
ATOM 1340 C C . ALA A 1 174 ? -4.650 -19.953 -1.413 1.00 55.88 174 ALA A C 1
ATOM 1342 O O . ALA A 1 174 ? -4.987 -20.093 -0.241 1.00 55.88 174 ALA A O 1
ATOM 1343 N N . LYS A 1 175 ? -3.377 -19.725 -1.771 1.00 61.56 175 LYS A N 1
ATOM 1344 C CA . LYS A 1 175 ? -2.285 -19.500 -0.805 1.00 61.56 175 LYS A CA 1
ATOM 1345 C C . LYS A 1 175 ? -2.225 -18.061 -0.278 1.00 61.56 175 LYS A C 1
ATOM 1347 O O . LYS A 1 175 ? -1.469 -17.786 0.637 1.00 61.56 175 LYS A O 1
ATOM 1352 N N . GLY A 1 176 ? -3.019 -17.145 -0.836 1.00 77.00 176 GLY A N 1
ATOM 1353 C CA . GLY A 1 176 ? -2.988 -15.727 -0.490 1.00 77.00 176 GLY A CA 1
ATOM 1354 C C . GLY A 1 176 ? -1.784 -14.995 -1.095 1.00 77.00 176 GLY A C 1
ATOM 1355 O O . GLY A 1 176 ? -0.634 -15.405 -0.961 1.00 77.00 176 GLY A O 1
ATOM 1356 N N . LEU A 1 177 ? -2.036 -13.854 -1.746 1.00 84.25 177 LEU A N 1
ATOM 1357 C CA . LEU A 1 177 ? -0.983 -13.043 -2.379 1.00 84.25 177 LEU A CA 1
ATOM 1358 C C . LEU A 1 177 ? 0.097 -12.585 -1.385 1.00 84.25 177 LEU A C 1
ATOM 1360 O O . LEU A 1 177 ? 1.262 -12.475 -1.756 1.00 84.25 177 LEU A O 1
ATOM 1364 N N . ALA A 1 178 ? -0.277 -12.352 -0.126 1.00 83.56 178 ALA A N 1
ATOM 1365 C CA . ALA A 1 178 ? 0.650 -11.935 0.923 1.00 83.56 178 ALA A CA 1
ATOM 1366 C C . ALA A 1 178 ? 1.700 -13.007 1.277 1.00 83.56 178 ALA A C 1
ATOM 1368 O O . ALA A 1 178 ? 2.777 -12.677 1.763 1.00 83.56 178 ALA A O 1
ATOM 1369 N N . GLU A 1 179 ? 1.427 -14.286 1.018 1.00 83.25 179 GLU A N 1
ATOM 1370 C CA . GLU A 1 179 ? 2.361 -15.371 1.337 1.00 83.25 179 GLU A CA 1
ATOM 1371 C C . GLU A 1 179 ? 3.287 -15.711 0.163 1.00 83.25 179 GLU A C 1
ATOM 1373 O O . GLU A 1 179 ? 4.250 -16.457 0.335 1.00 83.25 179 GLU A O 1
ATOM 1378 N N . HIS A 1 180 ? 3.039 -15.146 -1.023 1.00 86.69 180 HIS A N 1
ATOM 1379 C CA . HIS A 1 180 ? 3.784 -15.470 -2.233 1.00 86.69 180 HIS A CA 1
ATOM 1380 C C . HIS A 1 180 ? 5.250 -15.015 -2.136 1.00 86.69 180 HIS A C 1
ATOM 1382 O O . HIS A 1 180 ? 5.531 -13.832 -1.942 1.00 86.69 180 HIS A O 1
ATOM 1388 N N . GLU A 1 181 ? 6.197 -15.934 -2.355 1.00 85.88 181 GLU A N 1
ATOM 1389 C CA . GLU A 1 181 ? 7.646 -15.707 -2.178 1.00 85.88 181 GLU A CA 1
ATOM 1390 C C . GLU A 1 181 ? 8.155 -14.470 -2.937 1.00 85.88 181 GLU A C 1
ATOM 1392 O O . GLU A 1 181 ? 8.878 -13.640 -2.387 1.00 85.88 181 GLU A O 1
ATOM 1397 N N . ASN A 1 182 ? 7.695 -14.283 -4.180 1.00 88.19 182 ASN A N 1
ATOM 1398 C CA . ASN A 1 182 ? 8.081 -13.135 -5.011 1.00 88.19 182 ASN A CA 1
ATOM 1399 C C . ASN A 1 182 ? 7.569 -11.773 -4.492 1.00 88.19 182 ASN A C 1
ATOM 1401 O O . ASN A 1 182 ? 8.119 -10.745 -4.887 1.00 88.19 182 ASN A O 1
ATOM 1405 N N . LEU A 1 183 ? 6.553 -11.751 -3.616 1.00 89.94 183 LEU A N 1
ATOM 1406 C CA . LEU A 1 183 ? 6.018 -10.531 -2.992 1.00 89.94 183 LEU A CA 1
ATOM 1407 C C . LEU A 1 183 ? 6.532 -10.303 -1.576 1.00 89.94 183 LEU A C 1
ATOM 1409 O O . LEU A 1 183 ? 6.641 -9.146 -1.179 1.00 89.94 183 LEU A O 1
ATOM 1413 N N . GLN A 1 184 ? 6.878 -11.352 -0.824 1.00 89.94 184 GLN A N 1
ATOM 1414 C CA . GLN A 1 184 ? 7.242 -11.221 0.594 1.00 89.94 184 GLN A CA 1
ATOM 1415 C C . GLN A 1 184 ? 8.360 -10.203 0.861 1.00 89.94 184 GLN A C 1
ATOM 1417 O O . GLN A 1 184 ? 8.336 -9.511 1.879 1.00 89.94 184 GLN A O 1
ATOM 1422 N N . LYS A 1 185 ? 9.314 -10.062 -0.069 1.00 90.44 185 LYS A N 1
ATOM 1423 C CA . LYS A 1 185 ? 10.399 -9.071 0.030 1.00 90.44 185 LYS A CA 1
ATOM 1424 C C . LYS A 1 185 ? 9.930 -7.608 -0.043 1.00 90.44 185 LYS A C 1
ATOM 1426 O O . LYS A 1 185 ? 10.679 -6.738 0.376 1.00 90.44 185 LYS A O 1
ATOM 1431 N N . TYR A 1 186 ? 8.720 -7.343 -0.536 1.00 93.44 186 TYR A N 1
ATOM 1432 C CA . TYR A 1 186 ? 8.139 -6.001 -0.695 1.00 93.44 186 TYR A CA 1
ATOM 1433 C C . TYR A 1 186 ? 7.045 -5.677 0.321 1.00 93.44 186 TYR A C 1
ATOM 1435 O O . TYR A 1 186 ? 6.617 -4.529 0.425 1.00 93.44 186 TYR A O 1
ATOM 1443 N N . ILE A 1 187 ? 6.568 -6.683 1.052 1.00 94.38 187 ILE A N 1
ATOM 1444 C CA . ILE A 1 187 ? 5.494 -6.507 2.021 1.00 94.38 187 ILE A CA 1
ATOM 1445 C C . ILE A 1 187 ? 5.981 -5.646 3.183 1.00 94.38 187 ILE A C 1
ATOM 1447 O O . ILE A 1 187 ? 7.038 -5.899 3.763 1.00 94.38 187 ILE A O 1
ATOM 1451 N N . ASN A 1 188 ? 5.146 -4.673 3.543 1.00 95.25 188 ASN A N 1
ATOM 1452 C CA . ASN A 1 188 ? 5.325 -3.726 4.637 1.00 95.25 188 ASN A CA 1
ATOM 1453 C C . ASN A 1 188 ? 6.519 -2.787 4.470 1.00 95.25 188 ASN A C 1
ATOM 1455 O O . ASN A 1 188 ? 6.959 -2.186 5.444 1.00 95.25 188 ASN A O 1
ATOM 1459 N N . LEU A 1 189 ? 7.012 -2.625 3.245 1.00 95.00 189 LEU A N 1
ATOM 1460 C CA . LEU A 1 189 ? 7.982 -1.598 2.905 1.00 95.00 189 LEU A CA 1
ATOM 1461 C C . LEU A 1 189 ? 7.245 -0.430 2.240 1.00 95.00 189 LEU A C 1
ATOM 1463 O O . LEU A 1 189 ? 6.583 -0.620 1.217 1.00 95.00 189 LEU A O 1
ATOM 1467 N N . LEU A 1 190 ? 7.337 0.770 2.818 1.00 94.62 190 LEU A N 1
ATOM 1468 C CA . LEU A 1 190 ? 6.681 1.971 2.285 1.00 94.62 190 LEU A CA 1
ATOM 1469 C C . LEU A 1 190 ? 7.698 2.989 1.777 1.00 94.62 190 LEU A C 1
ATOM 1471 O O . LEU A 1 190 ? 8.734 3.203 2.404 1.00 94.62 190 LEU A O 1
ATOM 1475 N N . TYR A 1 191 ? 7.377 3.642 0.660 1.00 93.12 191 TYR A N 1
ATOM 1476 C CA . TYR A 1 191 ? 8.246 4.632 0.028 1.00 93.12 191 TYR A CA 1
ATOM 1477 C C . TYR A 1 191 ? 8.136 6.001 0.722 1.00 93.12 191 TYR A C 1
ATOM 1479 O O . TYR A 1 191 ? 7.034 6.495 0.970 1.00 93.12 191 TYR A O 1
ATOM 1487 N N . LEU A 1 192 ? 9.273 6.649 1.001 1.00 90.44 192 LEU A N 1
ATOM 1488 C CA . LEU A 1 192 ? 9.354 7.972 1.628 1.00 90.44 192 LEU A CA 1
ATOM 1489 C C . LEU A 1 192 ? 9.791 9.026 0.605 1.00 90.44 192 LEU A C 1
ATOM 1491 O O . LEU A 1 192 ? 10.972 9.330 0.426 1.00 90.44 192 LEU A O 1
ATOM 1495 N N . SER A 1 193 ? 8.810 9.644 -0.056 1.00 80.81 193 SER A N 1
ATOM 1496 C CA . SER A 1 193 ? 9.072 10.614 -1.131 1.00 80.81 193 SER A CA 1
ATOM 1497 C C . SER A 1 193 ? 9.874 11.851 -0.711 1.00 80.81 193 SER A C 1
ATOM 1499 O O . SER A 1 193 ? 10.536 12.448 -1.555 1.00 80.81 193 SER A O 1
ATOM 1501 N N . TRP A 1 194 ? 9.830 12.252 0.562 1.00 80.69 194 TRP A N 1
ATOM 1502 C CA . TRP A 1 194 ? 10.565 13.424 1.060 1.00 80.69 194 TRP A CA 1
ATOM 1503 C C . TRP A 1 194 ? 12.002 13.115 1.500 1.00 80.69 194 TRP A C 1
ATOM 1505 O O . TRP A 1 194 ? 12.739 14.051 1.797 1.00 80.69 194 TRP A O 1
ATOM 1515 N N . ASN A 1 195 ? 12.409 11.842 1.551 1.00 80.75 195 ASN A N 1
ATOM 1516 C CA . ASN A 1 195 ? 13.729 11.432 2.036 1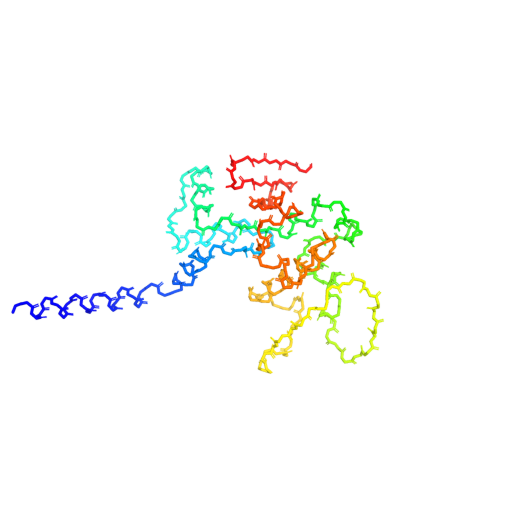.00 80.75 195 ASN A CA 1
ATOM 1517 C C . ASN A 1 195 ? 14.540 10.722 0.940 1.00 80.75 195 ASN A C 1
ATOM 1519 O O . ASN A 1 195 ? 14.964 9.586 1.109 1.00 80.75 195 ASN A O 1
ATOM 1523 N N . ASN A 1 196 ? 14.715 11.373 -0.217 1.00 77.75 196 ASN A N 1
ATOM 1524 C CA . ASN A 1 196 ? 15.530 10.874 -1.339 1.00 77.75 196 ASN A CA 1
ATOM 1525 C C . ASN A 1 196 ? 15.207 9.435 -1.794 1.00 77.75 196 ASN A C 1
ATOM 1527 O O . ASN A 1 196 ? 16.096 8.718 -2.239 1.00 77.75 196 ASN A O 1
ATOM 1531 N N . GLY A 1 197 ? 13.945 9.010 -1.686 1.00 75.94 197 GLY A N 1
ATOM 1532 C CA . GLY A 1 197 ? 13.539 7.653 -2.058 1.00 75.94 197 GLY A CA 1
ATOM 1533 C C . GLY A 1 197 ? 13.892 6.577 -1.033 1.00 75.94 197 GLY A C 1
ATOM 1534 O O . GLY A 1 197 ? 13.832 5.396 -1.358 1.00 75.94 197 GLY A O 1
ATOM 1535 N N . ALA A 1 198 ? 14.211 6.965 0.206 1.00 87.75 198 ALA A N 1
ATOM 1536 C CA . ALA A 1 198 ? 14.295 6.030 1.316 1.00 87.75 198 ALA A CA 1
ATOM 1537 C C . ALA A 1 198 ? 12.988 5.239 1.471 1.00 87.75 198 ALA A C 1
ATOM 1539 O O . ALA A 1 198 ? 11.901 5.688 1.095 1.00 87.75 198 ALA A O 1
ATOM 1540 N N . MET A 1 199 ? 13.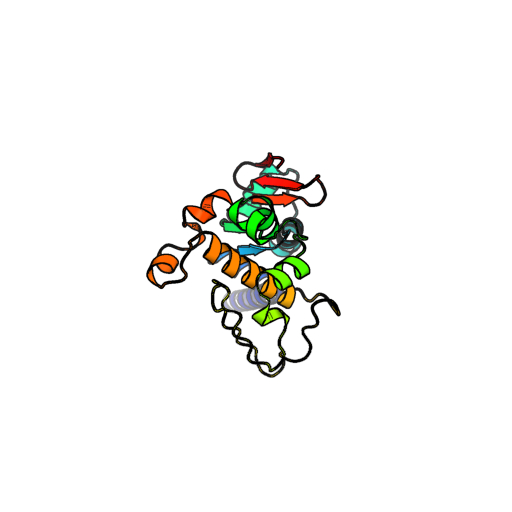098 4.065 2.072 1.00 91.25 199 MET A N 1
ATOM 1541 C CA . MET A 1 199 ? 11.969 3.218 2.421 1.00 91.25 199 MET A CA 1
ATOM 1542 C C . MET A 1 199 ? 11.991 2.895 3.905 1.00 91.25 199 MET A C 1
ATOM 1544 O O . MET A 1 199 ? 13.059 2.767 4.505 1.00 91.25 199 MET A O 1
ATOM 1548 N N . ILE A 1 200 ? 10.805 2.738 4.480 1.00 92.31 200 ILE A N 1
ATOM 1549 C CA . ILE A 1 200 ? 10.628 2.336 5.873 1.00 92.31 200 ILE A CA 1
ATOM 1550 C C . ILE A 1 200 ? 10.041 0.933 5.941 1.00 92.31 200 ILE A C 1
ATOM 1552 O O . ILE A 1 200 ? 9.047 0.637 5.272 1.00 92.31 200 ILE A O 1
ATOM 1556 N N . ASP A 1 201 ? 10.657 0.070 6.745 1.00 93.25 201 ASP A N 1
ATOM 1557 C CA . ASP A 1 201 ? 10.167 -1.281 6.993 1.00 93.25 201 ASP A CA 1
ATOM 1558 C C . ASP A 1 201 ? 9.241 -1.295 8.209 1.00 93.25 201 ASP A C 1
ATOM 1560 O O . ASP A 1 201 ? 9.686 -1.188 9.353 1.00 93.25 201 ASP A O 1
ATOM 1564 N N . LEU A 1 202 ? 7.941 -1.487 7.978 1.00 92.31 202 LEU A N 1
ATOM 1565 C CA . LEU A 1 202 ? 6.944 -1.526 9.047 1.00 92.31 202 LEU A CA 1
ATOM 1566 C C . LEU A 1 202 ? 7.005 -2.807 9.907 1.00 92.31 202 LEU A C 1
ATOM 1568 O O . LEU A 1 202 ? 6.187 -2.985 10.806 1.00 92.31 202 LEU A O 1
ATOM 1572 N N . ARG A 1 203 ? 7.936 -3.727 9.645 1.00 89.50 203 ARG A N 1
ATOM 1573 C CA . ARG A 1 203 ? 8.197 -4.891 10.507 1.00 89.50 203 ARG A CA 1
ATOM 1574 C C . ARG A 1 203 ? 9.310 -4.612 11.507 1.00 89.50 203 ARG A C 1
ATOM 1576 O O . ARG A 1 203 ? 9.299 -5.182 12.593 1.00 89.50 203 ARG A O 1
ATOM 1583 N N . THR A 1 204 ? 10.286 -3.786 11.128 1.00 86.88 204 THR A N 1
ATOM 1584 C CA . THR A 1 204 ? 11.519 -3.588 11.908 1.00 86.88 204 THR A CA 1
ATOM 1585 C C . THR A 1 204 ? 11.724 -2.164 12.401 1.00 86.88 204 THR A C 1
ATOM 1587 O O . THR A 1 204 ? 12.511 -1.971 13.319 1.00 86.88 204 THR A O 1
ATOM 1590 N N . GLY A 1 205 ? 11.048 -1.176 11.814 1.00 82.62 205 GLY A N 1
ATOM 1591 C CA . GLY A 1 205 ? 11.297 0.238 12.095 1.00 82.62 205 GLY A CA 1
ATOM 1592 C C . GLY A 1 205 ? 12.456 0.842 11.307 1.00 82.62 205 GLY A C 1
ATOM 1593 O O . GLY A 1 205 ? 12.643 2.054 11.328 1.00 82.62 205 GLY A O 1
ATOM 1594 N N . ASN A 1 206 ? 13.221 0.021 10.584 1.00 86.19 206 ASN A N 1
ATOM 1595 C CA . ASN A 1 206 ? 14.427 0.480 9.914 1.00 86.19 206 ASN A CA 1
ATOM 1596 C C . ASN A 1 206 ? 14.105 1.293 8.657 1.00 86.19 206 ASN A C 1
ATOM 1598 O O . ASN A 1 206 ? 13.314 0.875 7.806 1.00 86.19 206 ASN A O 1
ATOM 1602 N N . GLU A 1 207 ? 14.800 2.418 8.516 1.00 83.94 207 GLU A N 1
ATOM 1603 C CA . GLU A 1 207 ? 14.905 3.146 7.258 1.00 83.94 207 GLU A CA 1
ATOM 1604 C C . GLU A 1 207 ? 16.089 2.608 6.451 1.00 83.94 207 GLU A C 1
ATOM 1606 O O . GLU A 1 207 ? 17.168 2.341 6.984 1.00 83.94 207 GLU A O 1
ATOM 1611 N N . SER A 1 208 ? 15.891 2.443 5.150 1.00 78.81 208 SER A N 1
ATOM 1612 C CA . SER A 1 208 ? 16.943 2.032 4.222 1.00 78.81 208 SER A CA 1
ATOM 1613 C C . SER A 1 208 ? 16.882 2.867 2.952 1.00 78.81 208 SER A C 1
ATOM 1615 O O . SER A 1 208 ? 15.824 3.366 2.570 1.00 78.81 208 SER A O 1
ATOM 1617 N N . PHE A 1 209 ? 18.042 3.052 2.333 1.00 69.31 209 PHE A N 1
ATOM 1618 C CA . PHE A 1 209 ? 18.192 3.776 1.077 1.00 69.31 209 PHE A CA 1
ATOM 1619 C C . PHE A 1 209 ? 18.287 2.781 -0.081 1.00 69.31 209 PHE A C 1
ATOM 1621 O O . PHE A 1 209 ? 18.718 1.642 0.123 1.00 69.31 209 PHE A O 1
ATOM 1628 N N . GLU A 1 210 ? 17.872 3.226 -1.266 1.00 57.59 210 GLU A N 1
ATOM 1629 C CA . GLU A 1 210 ? 18.110 2.526 -2.534 1.00 57.59 210 GLU A CA 1
ATOM 1630 C C . GLU A 1 210 ? 19.597 2.557 -2.928 1.00 57.59 210 GLU A C 1
ATOM 1632 O O . GLU A 1 210 ? 20.254 3.605 -2.705 1.00 57.59 210 GLU A O 1
#

Organism: Papaver somniferum (NCBI:txid3469)

Foldseek 3Di:
DVVVVVVVVVVVVVVVVVVLPCLVVLQVQQVVLAAAFEALCPVVLVCCCCPRPHNQDPDLLVNLQSSCNRHVWYFHLLLLCVPDPLNVVQCVPPDSPLLSLLCSQPVVVLVPDPDDDPPPDQFDPDDDDDDPVPPPDPPSP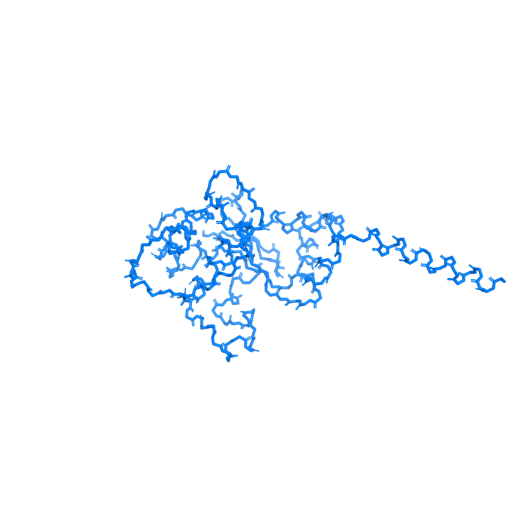PDDDPVVSSVSRVSSVRRSCVSLVQDPDPVSPVCHPCVDPSCVVRTQWHFDPVPQGWIARSVPRDIDDD

Secondary structure (DSSP, 8-state):
-HHHHHHHHHHHHHHHHHHHTTHHHHHHHHHHTPPEEESSTHHHHHHHIIIII-SPPSSHHHHHHHHHHH-S-EEEHHHHHHH-HHHHHHHTT---SHHHHHHHH-HHHHT-SS-----------------TTS-S---TTT---HHHHHHHHHHHHHHHHHHTT---SHHHHHT-GGG-HHHHTTTTEEE-TTTTT-EEETTT--EE--

Sequence (210 aa):
MKEVSNDLHKEAEMKLKAATGFRRVIDLLSSEQKLLVGHNSFLDMTHIYSKFIGPLPPTIDEYISSVHKVFPYIIDTKLLLNTDCAIQRLMKKQSTSLSSAFALLCPQIALSSEGSASVNQPGLKIEVQVDDMRSFNWNSGANHEAGYDAFMTGCIFAQACSHLGIGFDNNSLAKGLAEHENLQKYINLLYLSWNNGAMIDLRTGNESFE